Protein AF-A0A442T4C4-F1 (afdb_monomer)

Solvent-accessible surface area (backbone atoms only — not comparable to full-atom values): 11956 Å² total; per-residue (Å²): 128,85,72,62,66,61,96,72,64,43,30,32,36,30,36,58,33,43,20,15,64,79,48,58,19,44,72,56,69,67,56,53,52,54,46,41,64,49,52,63,76,47,89,46,55,30,38,32,49,15,27,33,58,47,73,83,86,51,26,70,26,45,26,27,48,30,69,57,47,43,61,59,35,72,64,44,85,47,47,26,25,33,31,39,52,48,65,61,34,73,68,58,85,45,60,60,62,60,30,49,49,59,34,49,47,78,57,46,42,91,54,40,40,28,42,33,36,40,33,53,49,91,50,46,72,65,44,38,61,52,37,46,46,45,36,75,69,58,25,45,26,33,38,35,34,28,55,50,81,78,50,52,73,69,53,49,53,49,44,52,56,42,54,73,68,33,89,49,48,52,28,45,23,50,25,34,75,74,15,70,66,50,46,69,57,38,28,53,52,36,32,56,47,48,77,71,49,87,44,46,28,26,37,37,36,21,22,61,66,77,37,10,58,60,30,52,53,33,21,32,45,27,56,27,44,30,39,44,32,21,72,93,22,36,20,60,84,69,5,26,43

Foldseek 3Di:
DQLDQPPAFAEEEECLAFLCVVVQSADDPVVLVVVLVVVQVDSHQEYEQAAFQDPPPTHCRPHPDQVSLQVSLVSHPHAYAYEYEVVQLVVVPDDSLVSLCNRCPNHDCVSHQAYEYEYELVCLLVCLSSLVSCVVRRHQYEYEHPPCVPDDPVSLVVSLVSVQSNPRHQEYEDEPNVLPDDLVNLLVSLLVNQVRDDHAYEYWHACQPPCQVVNQSSNSSSRHRYYYAYDVQRGPDNGHD

Mean predicted aligned error: 3.9 Å

Sequence (241 aa):
MLNTIPDEVNFLDCTLRDGGYYTNWDFAPELVSDYIATINTLPVRMVELGLAGKPESHGYFASVTSSKAEQVAAGLLVKACVMIDAKDVLASELPIPIAVIRLTEGLVPGHITTVRVAAHYSNLAACRNICAELSHRGFRVFLNLMQIDAANAAEVEMCLKEVKQIDTLDVLYIADSFGSMKPTRVQELISLFADRIEPDIGFHGHDNRGYALVNSVAAAMAGATWIDCTMGGMGRGAGNT

Radius of gyration: 16.79 Å; Cα contacts (8 Å, |Δi|>4): 524; chains: 1; bounding box: 50×39×46 Å

Nearest PDB structures (foldseek):
  3mi3-assembly1_A  TM=8.496E-01  e=7.748E-14  Schizosaccharomyces pombe
  3ivs-assembly1_A  TM=8.348E-01  e=2.694E-13  Schizosaccharomyces pombe
  3mi3-assembly1_B  TM=8.481E-01  e=4.082E-13  Schizosaccharomyces pombe
  3ivu-assembly1_A  TM=8.008E-01  e=2.125E-13  Schizosaccharomyces pombe
  3ivt-assembly1_B  TM=8.023E-01  e=9.941E-13  Schizosaccharomyces pombe

Secondary structure (DSSP, 8-state):
---PPPS--EEEE-TTTTGGGGTTT---HHHHHHHHHHHTTSSEEEEEEEESS--SSS-TTTS--HHHHHHHHTT-SSEEEEEEEHHHHHTSSS-HHHHHHHHTTT--TTTS-EEEEEEEGGGHHHHHHHHHHHHHTT-EEEEEEETGGG--HHHHHHHHHHHTT-TT-SEEEEE-TTS---HHHHHHHHHHHHTT-SSEEEEE-B-TTS-HHHHHHHHHHTT--EEEE-GGG-SSTT-B-

pLDDT: mean 93.09, std 9.39, range [38.41, 98.69]

Structure (mmCIF, N/CA/C/O backbone):
data_AF-A0A442T4C4-F1
#
_entry.id   AF-A0A442T4C4-F1
#
loop_
_atom_site.group_PDB
_atom_site.id
_atom_site.type_symbol
_atom_site.label_atom_id
_atom_site.label_alt_id
_atom_site.label_comp_id
_atom_site.label_asym_id
_atom_site.label_entity_id
_atom_site.label_seq_id
_atom_site.pdbx_PDB_ins_code
_atom_site.Cartn_x
_atom_site.Cartn_y
_atom_site.Cartn_z
_atom_site.occupancy
_atom_site.B_iso_or_equiv
_atom_site.auth_seq_id
_atom_site.auth_c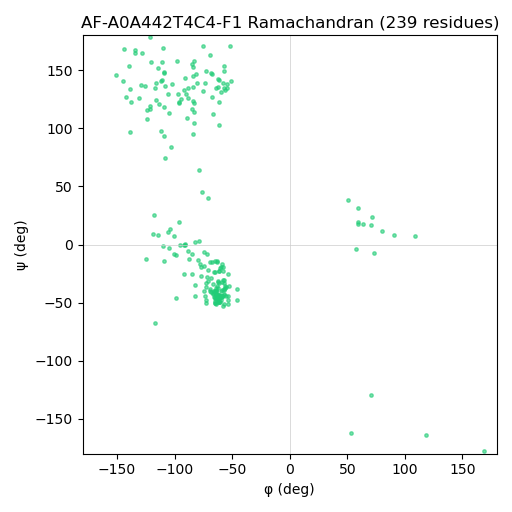omp_id
_atom_site.auth_asym_id
_atom_site.auth_atom_id
_atom_site.pdbx_PDB_model_num
ATOM 1 N N . MET A 1 1 ? -28.539 -9.067 9.261 1.00 38.41 1 MET A N 1
ATOM 2 C CA . MET A 1 1 ? -28.429 -9.001 7.790 1.00 38.41 1 MET A CA 1
ATOM 3 C C . MET A 1 1 ? -27.181 -9.775 7.420 1.00 38.41 1 MET A C 1
ATOM 5 O O . MET A 1 1 ? -26.204 -9.652 8.144 1.00 38.41 1 MET A O 1
ATOM 9 N N . LEU A 1 2 ? -27.222 -10.640 6.406 1.00 39.97 2 LEU A N 1
ATOM 10 C CA . LEU A 1 2 ? -25.982 -11.192 5.858 1.00 39.97 2 LEU A CA 1
ATOM 11 C C . LEU A 1 2 ? -25.261 -10.004 5.217 1.00 39.97 2 LEU A C 1
ATOM 13 O O . LEU A 1 2 ? -25.812 -9.432 4.281 1.00 39.97 2 LEU A O 1
ATOM 17 N N . ASN A 1 3 ? -24.121 -9.580 5.769 1.00 47.84 3 ASN A N 1
ATOM 18 C CA . ASN A 1 3 ? -23.279 -8.574 5.125 1.00 47.84 3 ASN A CA 1
ATOM 19 C C . ASN A 1 3 ? -22.846 -9.170 3.785 1.00 47.84 3 ASN A C 1
ATOM 21 O O . ASN A 1 3 ? -22.036 -10.094 3.748 1.00 47.84 3 ASN A O 1
ATOM 25 N N . THR A 1 4 ? -23.473 -8.732 2.701 1.00 53.38 4 THR A N 1
ATOM 26 C CA . THR A 1 4 ? -23.055 -9.090 1.351 1.00 53.38 4 THR A CA 1
ATOM 27 C C . THR A 1 4 ? -21.766 -8.344 1.037 1.00 53.38 4 THR A C 1
ATOM 29 O O . THR A 1 4 ? -21.526 -7.260 1.568 1.00 53.38 4 THR A O 1
ATOM 32 N N . ILE A 1 5 ? -20.916 -8.944 0.203 1.00 58.03 5 ILE A N 1
ATOM 33 C CA . ILE A 1 5 ? -19.738 -8.259 -0.340 1.00 58.03 5 ILE A CA 1
ATOM 34 C C . ILE A 1 5 ? -20.239 -6.968 -1.019 1.00 58.03 5 ILE A C 1
ATOM 36 O O . ILE A 1 5 ? -21.262 -7.046 -1.705 1.00 58.03 5 ILE A O 1
ATOM 40 N N . PRO A 1 6 ? -19.597 -5.805 -0.801 1.00 62.19 6 PRO A N 1
ATOM 41 C CA . PRO A 1 6 ? -19.981 -4.562 -1.466 1.00 62.19 6 PRO A CA 1
ATOM 42 C C . PRO A 1 6 ? -20.079 -4.754 -2.984 1.00 62.19 6 PRO A C 1
ATOM 44 O O . PRO A 1 6 ? -19.234 -5.436 -3.564 1.00 62.19 6 PRO A O 1
ATOM 47 N N . ASP A 1 7 ? -21.085 -4.141 -3.619 1.00 65.06 7 ASP A N 1
ATOM 48 C CA . ASP A 1 7 ? -21.319 -4.279 -5.067 1.00 65.06 7 ASP A CA 1
ATOM 49 C C . ASP A 1 7 ? -20.139 -3.754 -5.912 1.00 65.06 7 ASP A C 1
ATOM 51 O O . ASP A 1 7 ? -19.945 -4.202 -7.041 1.00 65.06 7 ASP A O 1
ATOM 55 N N . GLU A 1 8 ? -19.310 -2.858 -5.358 1.00 76.88 8 GLU A N 1
ATOM 56 C CA . GLU A 1 8 ? -18.078 -2.374 -5.986 1.00 76.88 8 GLU A CA 1
ATOM 57 C C . GLU A 1 8 ? -16.931 -2.275 -4.965 1.00 76.88 8 GLU A C 1
ATOM 59 O O . GLU A 1 8 ? -17.017 -1.566 -3.963 1.00 76.88 8 GLU A O 1
ATOM 64 N N . VAL A 1 9 ? -15.830 -2.979 -5.244 1.00 91.56 9 VAL A N 1
ATOM 65 C CA . VAL A 1 9 ? -14.548 -2.880 -4.532 1.00 91.56 9 VAL A CA 1
ATOM 66 C C . VAL A 1 9 ? -13.501 -2.363 -5.515 1.00 91.56 9 VAL A C 1
ATOM 68 O O . VAL A 1 9 ? -13.465 -2.777 -6.673 1.00 91.56 9 VAL A O 1
ATOM 71 N N . ASN A 1 10 ? -12.628 -1.465 -5.063 1.00 96.69 10 ASN A N 1
ATOM 72 C CA . ASN A 1 10 ? -11.526 -0.964 -5.874 1.00 96.69 10 ASN A CA 1
ATOM 73 C C . ASN A 1 10 ? -10.346 -1.940 -5.818 1.00 96.69 10 ASN A C 1
ATOM 75 O O . ASN A 1 10 ? -9.704 -2.083 -4.777 1.00 96.69 10 ASN A O 1
ATOM 79 N N . PHE A 1 11 ? -10.021 -2.571 -6.944 1.00 97.69 11 PHE A N 1
ATOM 80 C CA . PHE A 1 11 ? -8.817 -3.393 -7.042 1.00 97.69 11 PHE A CA 1
ATOM 81 C C . PHE A 1 11 ? -7.585 -2.551 -7.359 1.00 97.69 11 PHE A C 1
ATOM 83 O O . PHE A 1 11 ? -7.614 -1.688 -8.249 1.00 97.69 11 PHE A O 1
ATOM 90 N N . LEU A 1 12 ? -6.501 -2.836 -6.643 1.00 98.50 12 LEU A N 1
ATOM 91 C CA . LEU A 1 12 ? -5.174 -2.304 -6.902 1.00 98.50 12 LEU A CA 1
ATOM 92 C C . LEU A 1 12 ? -4.210 -3.467 -7.139 1.00 98.50 12 LEU A C 1
ATOM 94 O O . LEU A 1 12 ? -4.001 -4.303 -6.265 1.00 98.50 12 LEU A O 1
ATOM 98 N N . ASP A 1 13 ? -3.644 -3.540 -8.339 1.00 98.56 13 ASP A N 1
ATOM 99 C CA . ASP A 1 13 ? -2.743 -4.630 -8.695 1.00 98.56 13 ASP A CA 1
ATOM 100 C C . ASP A 1 13 ? -1.295 -4.300 -8.308 1.00 98.56 13 ASP A C 1
ATOM 102 O O . ASP A 1 13 ? -0.746 -3.268 -8.698 1.00 98.56 13 ASP A O 1
ATOM 106 N N . CYS A 1 14 ? -0.671 -5.196 -7.547 1.00 98.06 14 CYS A N 1
ATOM 107 C CA . CYS A 1 14 ? 0.690 -5.055 -7.035 1.00 98.06 14 CYS A CA 1
ATOM 108 C C . CYS A 1 14 ? 1.717 -5.920 -7.786 1.00 98.06 14 CYS A C 1
ATOM 110 O O . CYS A 1 14 ? 2.828 -6.109 -7.287 1.00 98.06 14 CYS A O 1
ATOM 112 N N . THR A 1 15 ? 1.389 -6.483 -8.954 1.00 97.88 15 THR A N 1
ATOM 113 C CA . THR A 1 15 ? 2.236 -7.475 -9.645 1.00 97.88 15 THR A CA 1
ATOM 114 C C . THR A 1 15 ? 3.623 -6.917 -9.950 1.00 97.88 15 T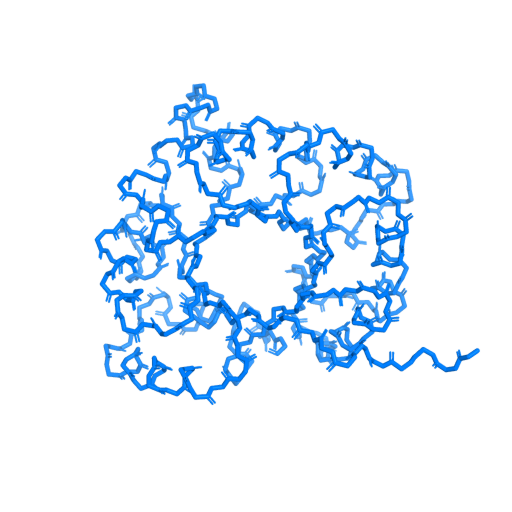HR A C 1
ATOM 116 O O . THR A 1 15 ? 4.624 -7.557 -9.641 1.00 97.88 15 THR A O 1
ATOM 119 N N . LEU A 1 16 ? 3.707 -5.687 -10.465 1.00 96.88 16 LEU A N 1
ATOM 120 C CA . LEU A 1 16 ? 4.977 -5.025 -10.792 1.00 96.88 16 LEU A CA 1
ATOM 121 C C . LEU A 1 16 ? 5.704 -4.431 -9.568 1.00 96.88 16 LEU A C 1
ATOM 123 O O . LEU A 1 16 ? 6.768 -3.827 -9.715 1.00 96.88 16 LEU A O 1
ATOM 127 N N . ARG A 1 17 ? 5.175 -4.615 -8.349 1.00 95.69 17 ARG A N 1
ATOM 128 C CA . ARG A 1 17 ? 5.827 -4.230 -7.086 1.00 95.69 17 ARG A CA 1
ATOM 129 C C . ARG A 1 17 ? 6.111 -5.432 -6.200 1.00 95.69 17 ARG A C 1
ATOM 131 O O . ARG A 1 17 ? 7.275 -5.745 -5.966 1.00 95.69 17 ARG A O 1
ATOM 138 N N . ASP A 1 18 ? 5.081 -6.085 -5.672 1.00 95.75 18 ASP A N 1
ATOM 139 C CA . ASP A 1 18 ? 5.233 -7.244 -4.783 1.00 95.75 18 ASP A CA 1
ATOM 140 C C . ASP A 1 18 ? 5.648 -8.488 -5.570 1.00 95.75 18 ASP A C 1
ATOM 142 O O . ASP A 1 18 ? 6.558 -9.210 -5.170 1.00 95.75 18 ASP A O 1
ATOM 146 N N . GLY A 1 19 ? 5.088 -8.689 -6.766 1.00 95.88 19 GLY A N 1
ATOM 147 C CA . GLY A 1 19 ? 5.490 -9.798 -7.638 1.00 95.88 19 GLY A CA 1
ATOM 148 C C . GLY A 1 19 ? 6.976 -9.776 -8.015 1.00 95.88 19 GLY A C 1
ATOM 149 O O . GLY A 1 19 ? 7.539 -10.807 -8.384 1.00 95.88 19 GLY A O 1
ATOM 150 N N . GLY A 1 20 ? 7.652 -8.634 -7.835 1.00 93.50 20 GLY A N 1
ATOM 151 C CA . GLY A 1 20 ? 9.087 -8.490 -8.059 1.00 93.50 20 GLY A CA 1
ATOM 152 C C . GLY A 1 20 ? 9.941 -9.394 -7.170 1.00 93.50 20 GLY A C 1
ATOM 153 O O . GLY A 1 20 ? 11.056 -9.733 -7.560 1.00 93.50 20 GLY A O 1
ATOM 154 N N . TYR A 1 21 ? 9.427 -9.895 -6.040 1.00 92.00 21 TYR A N 1
ATOM 155 C CA . TYR A 1 21 ? 10.143 -10.892 -5.234 1.00 92.00 21 TYR A CA 1
ATOM 156 C C . TYR A 1 21 ? 10.489 -12.176 -6.012 1.00 92.00 21 TYR A C 1
ATOM 158 O O . TYR A 1 21 ? 11.434 -12.865 -5.633 1.00 92.00 21 TYR A O 1
ATOM 166 N N . TYR A 1 22 ? 9.774 -12.496 -7.098 1.00 91.56 22 TYR A N 1
ATOM 167 C CA . TYR A 1 22 ? 10.026 -13.694 -7.913 1.00 91.56 22 TYR A CA 1
ATOM 168 C C . TYR A 1 22 ? 11.116 -13.477 -8.968 1.00 91.56 22 TYR A C 1
ATOM 170 O O . TYR A 1 22 ? 11.766 -14.428 -9.397 1.00 91.56 22 TYR A O 1
ATOM 178 N N . THR A 1 23 ? 11.321 -12.230 -9.385 1.00 90.75 23 THR A N 1
ATOM 179 C CA . THR A 1 23 ? 12.210 -11.846 -10.492 1.00 90.75 23 THR A CA 1
ATOM 180 C C . THR A 1 23 ? 13.340 -10.926 -10.038 1.00 90.75 23 THR A C 1
ATOM 182 O O . THR A 1 23 ? 14.040 -10.354 -10.866 1.00 90.75 23 THR A O 1
ATOM 185 N N . ASN A 1 24 ? 13.513 -10.733 -8.725 1.00 90.94 24 ASN A N 1
ATOM 186 C CA . ASN A 1 24 ? 14.361 -9.675 -8.168 1.00 90.94 24 ASN A CA 1
ATOM 187 C C . ASN A 1 24 ? 14.031 -8.288 -8.767 1.00 90.94 24 ASN A C 1
ATOM 189 O O . ASN A 1 24 ? 14.920 -7.475 -9.025 1.00 90.94 24 ASN A O 1
ATOM 193 N N . TRP A 1 25 ? 12.734 -8.044 -8.986 1.00 92.75 25 TRP A N 1
ATOM 194 C CA . TRP A 1 25 ? 12.142 -6.861 -9.614 1.00 92.75 25 TRP A CA 1
ATOM 195 C C . TRP A 1 25 ? 12.619 -6.588 -11.046 1.00 92.75 25 TRP A C 1
ATOM 197 O O . TRP A 1 25 ? 12.434 -5.481 -11.553 1.00 92.75 25 TRP A O 1
ATOM 207 N N . ASP A 1 26 ? 13.213 -7.581 -11.705 1.00 92.94 26 ASP A N 1
ATOM 208 C CA . ASP A 1 26 ? 13.704 -7.496 -13.077 1.00 92.94 26 ASP A CA 1
ATOM 209 C C . ASP A 1 26 ? 12.806 -8.315 -14.010 1.00 92.94 26 ASP A C 1
ATOM 211 O O . ASP A 1 26 ? 13.105 -9.441 -14.407 1.00 92.94 26 ASP A O 1
ATOM 215 N N . PHE A 1 27 ? 11.619 -7.778 -14.290 1.00 94.31 27 PHE A N 1
ATOM 216 C CA . PHE A 1 27 ? 10.669 -8.419 -15.195 1.00 94.31 27 PHE A CA 1
ATOM 217 C C . PHE A 1 27 ? 11.140 -8.290 -16.644 1.00 94.31 27 PHE A C 1
ATOM 219 O O . PHE A 1 27 ? 11.569 -7.216 -17.067 1.00 94.31 27 PHE A O 1
ATOM 226 N N . ALA A 1 28 ? 10.995 -9.366 -17.421 1.00 94.94 28 ALA A N 1
ATOM 227 C CA . ALA A 1 28 ? 11.255 -9.320 -18.855 1.00 94.94 28 ALA A CA 1
ATOM 228 C C . ALA A 1 28 ? 10.368 -8.245 -19.524 1.00 94.94 28 ALA A C 1
ATOM 230 O O . ALA A 1 28 ? 9.169 -8.195 -19.229 1.00 94.94 28 ALA A O 1
ATOM 231 N N . PRO A 1 29 ? 10.902 -7.397 -20.422 1.00 94.94 29 PRO A N 1
ATOM 232 C CA . PRO A 1 29 ? 10.123 -6.340 -21.068 1.00 94.94 29 PRO A CA 1
ATOM 233 C C . PRO A 1 29 ? 8.869 -6.847 -21.790 1.00 94.94 29 PRO A C 1
ATOM 235 O O . PRO A 1 29 ? 7.827 -6.196 -21.747 1.00 94.94 29 PRO A O 1
ATOM 238 N N . GLU A 1 30 ? 8.942 -8.027 -22.406 1.00 96.50 30 GLU A N 1
ATOM 239 C CA . GLU A 1 30 ? 7.812 -8.664 -23.086 1.00 96.50 30 GLU A CA 1
ATOM 240 C C . GLU A 1 30 ? 6.709 -9.030 -22.086 1.00 96.50 30 GLU A C 1
ATOM 242 O O . GLU A 1 30 ? 5.540 -8.750 -22.332 1.00 96.50 30 GLU A O 1
ATOM 247 N N . LEU A 1 31 ? 7.085 -9.549 -20.911 1.00 95.62 31 LEU A N 1
ATOM 248 C CA . LEU A 1 31 ? 6.146 -9.846 -19.828 1.00 95.62 31 LEU A CA 1
ATOM 249 C C . LEU A 1 31 ? 5.473 -8.573 -19.303 1.00 95.62 31 LEU A C 1
ATOM 251 O O . LEU A 1 31 ? 4.276 -8.585 -19.032 1.00 95.62 31 LEU A O 1
ATOM 255 N N . VAL A 1 32 ? 6.220 -7.473 -19.170 1.00 96.81 32 VAL A N 1
ATOM 256 C CA . VAL A 1 32 ? 5.651 -6.177 -18.762 1.00 96.81 32 VAL A CA 1
ATOM 257 C C . VAL A 1 32 ? 4.659 -5.680 -19.813 1.00 96.81 32 VAL A C 1
ATOM 259 O O . VAL A 1 32 ? 3.574 -5.224 -19.458 1.00 96.81 32 VAL A O 1
ATOM 262 N N . SER A 1 33 ? 4.988 -5.806 -21.101 1.00 96.81 33 SER A N 1
ATOM 263 C CA . SER A 1 33 ? 4.090 -5.435 -22.199 1.00 96.81 33 SER A CA 1
ATOM 264 C C . SER A 1 33 ? 2.802 -6.267 -22.196 1.00 96.81 33 SER A C 1
ATOM 266 O O . SER A 1 33 ? 1.709 -5.704 -22.276 1.00 96.81 33 SER A O 1
ATOM 268 N N . ASP A 1 34 ? 2.911 -7.590 -22.057 1.00 97.50 34 ASP A N 1
ATOM 269 C CA . ASP A 1 34 ? 1.763 -8.503 -21.995 1.00 97.50 34 ASP A CA 1
ATOM 270 C C . ASP A 1 34 ? 0.895 -8.236 -20.758 1.00 97.50 34 ASP A C 1
ATOM 272 O O . ASP A 1 34 ? -0.340 -8.230 -20.835 1.00 97.50 34 ASP A O 1
ATOM 276 N N . TYR A 1 35 ? 1.533 -7.954 -19.619 1.00 97.75 35 TYR A N 1
ATOM 277 C CA . TYR A 1 35 ? 0.856 -7.545 -18.394 1.00 97.75 35 TYR A CA 1
ATOM 278 C C . TYR A 1 35 ? 0.067 -6.247 -18.600 1.00 97.75 35 TYR A C 1
ATOM 280 O O . TYR A 1 35 ? -1.119 -6.216 -18.282 1.00 97.75 35 TYR A O 1
ATOM 288 N N . ILE A 1 36 ? 0.673 -5.200 -19.175 1.00 98.00 36 ILE A N 1
ATOM 289 C CA . ILE A 1 36 ? 0.000 -3.914 -19.432 1.00 98.00 36 ILE A CA 1
ATOM 290 C C . ILE A 1 36 ? -1.199 -4.109 -20.368 1.00 98.00 36 ILE A C 1
ATOM 292 O O . ILE A 1 36 ? -2.287 -3.591 -20.110 1.00 98.00 36 ILE A O 1
ATOM 296 N N . ALA A 1 37 ? -1.029 -4.883 -21.443 1.00 97.62 37 ALA A N 1
ATOM 297 C CA . ALA A 1 37 ? -2.119 -5.189 -22.364 1.00 97.62 37 ALA A CA 1
ATOM 298 C C . ALA A 1 37 ? -3.278 -5.903 -21.650 1.00 97.62 37 ALA A C 1
ATOM 300 O O . ALA A 1 37 ? -4.439 -5.581 -21.890 1.00 97.62 37 ALA A O 1
ATOM 301 N N . THR A 1 38 ? -2.964 -6.825 -20.738 1.00 97.50 38 THR A N 1
ATOM 302 C CA . THR A 1 38 ? -3.958 -7.590 -19.978 1.00 97.50 38 THR A CA 1
ATOM 303 C C . THR A 1 38 ? -4.654 -6.735 -18.922 1.00 97.50 38 THR A C 1
ATOM 305 O O . THR A 1 38 ? -5.884 -6.691 -18.891 1.00 97.50 38 THR A O 1
ATOM 308 N N . ILE A 1 39 ? -3.902 -6.017 -18.082 1.00 97.50 39 ILE A N 1
ATOM 309 C CA . ILE A 1 39 ? -4.441 -5.261 -16.942 1.00 97.50 39 ILE A CA 1
ATOM 310 C C . ILE A 1 39 ? -5.403 -4.157 -17.391 1.00 97.50 39 ILE A C 1
ATOM 312 O O . ILE A 1 39 ? -6.409 -3.913 -16.733 1.00 97.50 39 ILE A O 1
ATOM 316 N N . ASN A 1 40 ? -5.167 -3.571 -18.570 1.00 97.19 40 ASN A N 1
ATOM 317 C CA . ASN A 1 40 ? -6.044 -2.574 -19.188 1.00 97.19 40 ASN A CA 1
ATOM 318 C C . ASN A 1 40 ? -7.431 -3.117 -19.583 1.00 97.19 40 ASN A C 1
ATOM 320 O O . ASN A 1 40 ? -8.328 -2.329 -19.881 1.00 97.19 40 ASN A O 1
ATOM 324 N N . THR A 1 41 ? -7.618 -4.440 -19.610 1.00 96.50 41 THR A N 1
ATOM 325 C CA . THR A 1 41 ? -8.910 -5.088 -19.909 1.00 96.50 41 THR A CA 1
ATOM 326 C C . THR A 1 41 ? -9.669 -5.531 -18.658 1.00 96.50 41 THR A C 1
ATOM 328 O O . THR A 1 41 ? -10.824 -5.944 -18.753 1.00 96.50 41 THR A O 1
ATOM 331 N N . LEU A 1 42 ? -9.030 -5.458 -17.488 1.00 94.94 42 LEU A N 1
ATOM 332 C CA . LEU A 1 42 ? -9.564 -5.939 -16.219 1.00 94.94 42 LEU A CA 1
ATOM 333 C C . LEU A 1 42 ? -10.174 -4.783 -15.410 1.00 94.94 42 LEU A C 1
ATOM 335 O O . LEU A 1 42 ? -9.796 -3.627 -15.599 1.00 94.94 42 LEU A O 1
ATOM 339 N N . PRO A 1 43 ? -11.092 -5.063 -14.466 1.00 92.00 43 PRO A N 1
ATOM 340 C CA . PRO A 1 43 ? -11.698 -4.047 -13.601 1.00 92.00 43 PRO A CA 1
ATOM 341 C C . PRO A 1 43 ? -10.747 -3.591 -12.474 1.00 92.00 43 PRO A C 1
ATOM 343 O O . PRO A 1 43 ? -11.135 -3.490 -11.312 1.00 92.00 43 PRO A O 1
ATOM 346 N N . VAL A 1 44 ? -9.482 -3.327 -12.804 1.00 95.31 44 VAL A N 1
ATOM 347 C CA . VAL A 1 44 ? -8.468 -2.814 -11.879 1.00 95.31 44 VAL A CA 1
ATOM 348 C C . VAL A 1 44 ? -8.471 -1.293 -11.938 1.00 95.31 44 VAL A C 1
ATOM 350 O O . VAL A 1 44 ? -8.490 -0.694 -13.009 1.00 95.31 44 VAL A O 1
ATOM 353 N N . ARG A 1 45 ? -8.471 -0.635 -10.778 1.00 96.69 45 ARG A N 1
ATOM 354 C CA . ARG A 1 45 ? -8.527 0.831 -10.705 1.00 96.69 45 ARG A CA 1
ATOM 355 C C . ARG A 1 45 ? -7.147 1.468 -10.654 1.00 96.69 45 ARG A C 1
ATOM 357 O O . ARG A 1 45 ? -7.00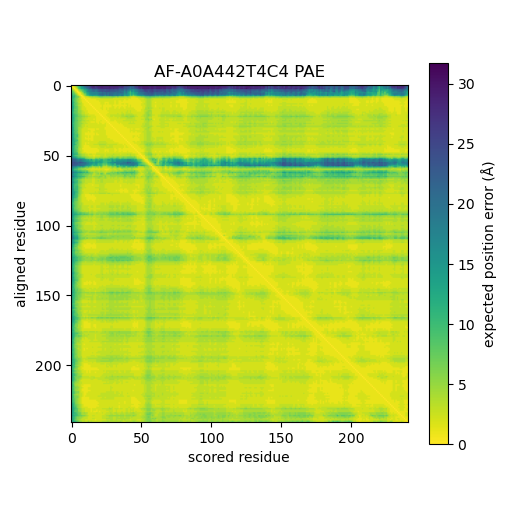2 2.638 -11.023 1.00 96.69 45 ARG A O 1
ATOM 364 N N . MET A 1 46 ? -6.158 0.726 -10.166 1.00 98.00 46 MET A N 1
ATOM 365 C CA . MET A 1 46 ? -4.803 1.220 -9.986 1.00 98.00 46 MET A CA 1
ATOM 366 C C . MET A 1 46 ? -3.766 0.101 -10.100 1.00 98.00 46 MET A C 1
ATOM 368 O O . MET A 1 46 ? -4.021 -1.019 -9.674 1.00 98.00 46 MET A O 1
ATOM 372 N N . VAL A 1 47 ? -2.594 0.417 -10.639 1.00 98.50 47 VAL A N 1
ATOM 373 C CA . VAL A 1 47 ? -1.431 -0.479 -10.694 1.00 98.50 47 VAL A CA 1
ATOM 374 C C . VAL A 1 47 ? -0.286 0.122 -9.887 1.00 98.50 47 VAL A C 1
ATOM 376 O O . VAL A 1 47 ? 0.016 1.311 -10.014 1.00 98.50 47 VAL A O 1
ATOM 379 N N . GLU A 1 48 ? 0.369 -0.698 -9.071 1.00 98.31 48 GLU A N 1
ATOM 380 C CA . GLU A 1 48 ? 1.543 -0.320 -8.290 1.00 98.31 48 GLU A CA 1
ATOM 381 C C . GLU A 1 48 ? 2.847 -0.661 -9.017 1.00 98.31 48 GLU A C 1
ATOM 383 O O . GLU A 1 48 ? 3.113 -1.807 -9.384 1.00 98.31 48 GLU A O 1
ATOM 388 N N . LEU A 1 49 ? 3.690 0.355 -9.183 1.00 95.94 49 LEU A N 1
ATOM 389 C CA . LEU A 1 49 ? 4.960 0.302 -9.889 1.00 95.94 49 LEU A CA 1
ATOM 390 C C . LEU A 1 49 ? 6.111 0.402 -8.888 1.00 95.94 49 LEU A C 1
ATOM 392 O O . LEU A 1 49 ? 6.558 1.494 -8.546 1.00 95.94 49 LEU A O 1
ATOM 396 N N . GLY A 1 50 ? 6.614 -0.747 -8.443 1.00 92.50 50 GLY A N 1
ATOM 397 C CA . GLY A 1 50 ? 7.858 -0.832 -7.685 1.00 92.50 50 GLY A CA 1
ATOM 398 C C . GLY A 1 50 ? 7.969 0.059 -6.436 1.00 92.50 50 GLY A C 1
ATOM 399 O O . GLY A 1 50 ? 6.986 0.536 -5.861 1.00 92.50 50 GLY A O 1
ATOM 400 N N . LEU A 1 51 ? 9.211 0.240 -5.988 1.00 91.12 51 LEU A N 1
ATOM 401 C CA . LEU A 1 51 ? 9.569 1.106 -4.862 1.00 91.12 51 LEU A CA 1
ATOM 402 C C . LEU A 1 51 ? 10.297 2.348 -5.371 1.00 91.12 51 LEU A C 1
ATOM 404 O O . LEU A 1 51 ? 11.195 2.228 -6.198 1.00 91.12 51 LEU A O 1
ATOM 408 N N . ALA A 1 52 ? 9.963 3.527 -4.862 1.00 88.69 52 ALA A N 1
ATOM 409 C CA . ALA A 1 52 ? 10.653 4.762 -5.211 1.00 88.69 52 ALA A CA 1
ATOM 410 C C . ALA A 1 52 ? 11.827 5.040 -4.253 1.00 88.69 52 ALA A C 1
ATOM 412 O O . ALA A 1 52 ? 11.757 4.769 -3.051 1.00 88.69 52 ALA A O 1
ATOM 413 N N . GLY A 1 53 ? 12.920 5.582 -4.796 1.00 74.06 53 GLY A N 1
ATOM 414 C CA . GLY A 1 53 ? 14.025 6.142 -4.012 1.00 74.06 53 GLY A CA 1
ATOM 415 C C . GLY A 1 53 ? 15.045 5.153 -3.430 1.00 74.06 53 GLY A C 1
ATOM 416 O O . GLY A 1 53 ? 15.882 5.559 -2.622 1.00 74.06 53 GLY A O 1
ATOM 417 N N . LYS A 1 54 ? 15.036 3.876 -3.836 1.00 68.81 54 LYS A N 1
ATOM 418 C CA . LYS A 1 54 ? 16.075 2.908 -3.433 1.00 68.81 54 LYS A CA 1
ATOM 419 C C . LYS A 1 54 ? 17.329 2.996 -4.324 1.00 68.81 54 LYS A C 1
ATOM 421 O O . LYS A 1 54 ? 17.255 3.490 -5.446 1.00 68.81 54 LYS A O 1
ATOM 426 N N . PRO A 1 55 ? 18.513 2.551 -3.878 1.00 60.12 55 PRO A N 1
ATOM 427 C CA . PRO A 1 55 ? 19.683 2.478 -4.756 1.00 60.12 55 PRO A CA 1
ATOM 428 C C . PRO A 1 55 ? 19.431 1.524 -5.937 1.00 60.12 55 PRO A C 1
ATOM 430 O O . PRO A 1 55 ? 18.838 0.464 -5.743 1.00 60.12 55 PRO A O 1
ATOM 433 N N . GLU A 1 56 ? 19.921 1.860 -7.138 1.00 62.84 56 GLU A N 1
ATOM 434 C CA . GLU A 1 56 ? 19.803 1.044 -8.367 1.00 62.84 56 GLU A CA 1
ATOM 435 C C . GLU A 1 56 ? 20.678 -0.231 -8.356 1.00 62.84 56 GLU A C 1
ATOM 437 O O . GLU A 1 56 ? 21.306 -0.595 -9.345 1.00 62.84 56 GLU A O 1
ATOM 442 N N . SER A 1 57 ? 20.766 -0.922 -7.222 1.00 59.75 57 SER A N 1
ATOM 443 C CA . SER A 1 57 ? 21.514 -2.178 -7.090 1.00 59.75 57 SER A CA 1
ATOM 444 C C . SER A 1 57 ? 20.663 -3.429 -7.334 1.00 59.75 57 SER A C 1
ATOM 446 O O . SER A 1 57 ? 21.173 -4.542 -7.238 1.00 59.75 57 SER A O 1
ATOM 448 N N . HIS A 1 58 ? 19.374 -3.254 -7.625 1.00 66.94 58 HIS A N 1
ATOM 449 C CA . HIS A 1 58 ? 18.380 -4.313 -7.812 1.00 66.94 58 HIS A CA 1
ATOM 450 C C . HIS A 1 58 ? 17.541 -4.006 -9.070 1.00 66.94 58 HIS A C 1
ATOM 452 O O . HIS A 1 58 ? 17.653 -2.900 -9.598 1.00 66.94 58 HIS A O 1
ATOM 458 N N . GLY A 1 59 ? 16.758 -4.976 -9.564 1.00 77.88 59 GLY A N 1
ATOM 459 C CA . GLY A 1 59 ? 16.095 -4.955 -10.881 1.00 77.88 59 GLY A CA 1
ATOM 460 C C . GLY A 1 59 ? 15.259 -3.711 -11.203 1.00 77.88 59 GLY A C 1
ATOM 461 O O . GLY A 1 59 ? 15.004 -2.875 -10.337 1.00 77.88 59 GLY A O 1
ATOM 462 N N . TYR A 1 60 ? 14.808 -3.585 -12.457 1.00 85.00 60 TYR A N 1
ATOM 463 C CA . TYR A 1 60 ? 14.160 -2.371 -12.988 1.00 85.00 60 TYR A CA 1
ATOM 464 C C . TYR A 1 60 ? 13.089 -1.749 -12.064 1.00 85.00 60 TYR A C 1
ATOM 466 O O . TYR A 1 60 ? 13.037 -0.526 -11.935 1.00 85.00 60 TYR A O 1
ATOM 474 N N . PHE A 1 61 ? 12.285 -2.571 -11.377 1.00 87.31 61 PHE A N 1
ATOM 475 C CA . PHE A 1 61 ? 11.209 -2.133 -10.476 1.00 87.31 61 PHE A CA 1
ATOM 476 C C . PHE A 1 61 ? 11.596 -2.056 -8.982 1.00 87.31 61 PHE A C 1
ATOM 478 O O . PHE A 1 61 ? 10.772 -1.680 -8.148 1.00 87.31 61 PHE A O 1
ATOM 485 N N . ALA A 1 62 ? 12.831 -2.392 -8.596 1.00 83.81 62 ALA A N 1
ATOM 486 C CA . ALA A 1 62 ? 13.283 -2.307 -7.201 1.00 83.81 62 ALA A CA 1
ATOM 487 C C . ALA A 1 62 ? 13.594 -0.870 -6.768 1.00 83.81 62 ALA A C 1
ATOM 489 O O . ALA A 1 62 ? 13.503 -0.544 -5.583 1.00 83.81 62 ALA A O 1
ATOM 490 N N . SER A 1 63 ? 13.973 -0.031 -7.733 1.00 84.06 63 SER A N 1
ATOM 491 C CA . SER A 1 63 ? 14.023 1.417 -7.594 1.00 84.06 63 SER A CA 1
ATOM 492 C C . SER A 1 63 ? 13.490 2.067 -8.860 1.00 84.06 63 SER A C 1
ATOM 494 O O . SER A 1 63 ? 14.186 2.209 -9.872 1.00 84.06 63 SER A O 1
ATOM 496 N N . VAL A 1 64 ? 12.216 2.422 -8.806 1.00 82.94 64 VAL A N 1
ATOM 497 C CA . VAL A 1 64 ? 11.527 3.075 -9.903 1.00 82.94 64 VAL A CA 1
ATOM 498 C C . VAL A 1 64 ? 11.832 4.564 -9.818 1.00 82.94 64 VAL A C 1
ATOM 500 O O . VAL A 1 64 ? 11.311 5.288 -8.969 1.00 82.94 64 VAL A O 1
ATOM 503 N N . THR A 1 65 ? 12.712 5.016 -10.707 1.00 84.69 65 THR A N 1
ATOM 504 C CA . THR A 1 65 ? 12.898 6.442 -10.980 1.00 84.69 65 THR A CA 1
ATOM 505 C C . THR A 1 65 ? 11.671 6.991 -11.698 1.00 84.69 65 THR A C 1
ATOM 507 O O . THR A 1 65 ? 10.895 6.233 -12.282 1.00 84.69 65 THR A O 1
ATOM 510 N N . SER A 1 66 ? 11.509 8.313 -11.718 1.00 81.88 66 SER A N 1
ATOM 511 C CA . SER A 1 66 ? 10.396 8.943 -12.429 1.00 81.88 66 SER A CA 1
ATOM 512 C C . SER A 1 66 ? 10.289 8.513 -13.886 1.00 81.88 66 SER A C 1
ATOM 514 O O . SER A 1 66 ? 9.231 8.068 -14.305 1.00 81.88 66 SER A O 1
ATOM 516 N N . SER A 1 67 ? 11.400 8.535 -14.622 1.00 85.88 67 SER A N 1
ATOM 517 C CA . SER A 1 67 ? 11.442 8.126 -16.029 1.00 85.88 67 SER A CA 1
ATOM 518 C C . SER A 1 67 ? 10.956 6.685 -16.237 1.00 85.88 67 SER A C 1
ATOM 520 O O . SER A 1 67 ? 10.140 6.427 -17.120 1.00 85.88 67 SER A O 1
ATOM 522 N N . LYS A 1 68 ? 11.381 5.749 -15.375 1.00 89.50 68 LYS A N 1
ATOM 523 C CA . LYS A 1 68 ? 10.934 4.347 -15.426 1.00 89.50 68 LYS A CA 1
ATOM 524 C C . LYS A 1 68 ? 9.442 4.220 -15.107 1.00 89.50 68 LYS A C 1
ATOM 526 O O . LYS A 1 68 ? 8.717 3.522 -15.813 1.00 89.50 68 LYS A O 1
ATOM 531 N N . ALA A 1 69 ? 8.981 4.916 -14.065 1.00 87.88 69 ALA A N 1
ATOM 532 C CA . ALA A 1 69 ? 7.575 4.924 -13.664 1.00 87.88 69 ALA A CA 1
ATOM 533 C C . ALA A 1 69 ? 6.691 5.448 -14.799 1.00 87.88 69 ALA A C 1
ATOM 535 O O . ALA A 1 69 ? 5.693 4.827 -15.146 1.00 87.88 69 ALA A O 1
ATOM 536 N N . GLU A 1 70 ? 7.081 6.575 -15.391 1.00 88.62 70 GLU A N 1
ATOM 537 C CA . GLU A 1 70 ? 6.354 7.244 -16.467 1.00 88.62 70 GLU A CA 1
ATOM 538 C C . GLU A 1 70 ? 6.329 6.413 -17.744 1.00 88.62 70 GLU A C 1
ATOM 540 O O . GLU A 1 70 ? 5.286 6.326 -18.386 1.00 88.62 70 GLU A O 1
ATOM 545 N N . GLN A 1 71 ? 7.437 5.750 -18.088 1.00 92.31 71 GLN A N 1
ATOM 546 C CA . GLN A 1 71 ? 7.496 4.862 -19.245 1.00 92.31 71 GLN A CA 1
ATOM 547 C C . GLN A 1 71 ? 6.463 3.733 -19.142 1.00 92.31 71 GLN A C 1
ATOM 549 O O . GLN A 1 71 ? 5.770 3.444 -20.116 1.00 92.31 71 GLN A O 1
ATOM 554 N N . VAL A 1 72 ? 6.344 3.109 -17.968 1.00 93.81 72 VAL A N 1
ATOM 555 C CA . VAL A 1 72 ? 5.362 2.040 -17.733 1.00 93.81 72 VAL A CA 1
ATOM 556 C C . VAL A 1 72 ? 3.947 2.617 -17.628 1.00 93.81 72 VAL A C 1
ATOM 558 O O . VAL A 1 72 ? 3.023 2.099 -18.255 1.00 93.81 72 VAL A O 1
ATOM 561 N N . ALA A 1 73 ? 3.775 3.722 -16.897 1.00 94.31 73 ALA A N 1
ATOM 562 C CA . ALA A 1 73 ? 2.483 4.379 -16.712 1.00 94.31 73 ALA A CA 1
ATOM 563 C C . ALA A 1 73 ? 1.874 4.890 -18.025 1.00 94.31 73 ALA A C 1
ATOM 565 O O . ALA A 1 73 ? 0.657 4.859 -18.172 1.00 94.31 73 ALA A O 1
ATOM 566 N N . ALA A 1 74 ? 2.689 5.286 -19.008 1.00 94.44 74 ALA A N 1
ATOM 567 C CA . ALA A 1 74 ? 2.217 5.716 -20.325 1.00 94.44 74 ALA A CA 1
ATOM 568 C C . ALA A 1 74 ? 1.463 4.617 -21.100 1.00 94.44 74 ALA A C 1
ATOM 570 O O . ALA A 1 74 ? 0.679 4.932 -21.994 1.00 94.44 74 ALA A O 1
ATOM 571 N N . GLY A 1 75 ? 1.693 3.340 -20.775 1.00 95.94 75 GLY A N 1
ATOM 572 C CA . GLY A 1 75 ? 0.961 2.209 -21.349 1.00 95.94 75 GLY A CA 1
ATOM 573 C C . GLY A 1 75 ? -0.327 1.847 -20.602 1.00 95.94 75 GLY A C 1
ATOM 574 O O . GLY A 1 75 ? -1.128 1.065 -21.118 1.00 95.94 75 GLY A O 1
ATOM 575 N N . LEU A 1 76 ? -0.545 2.384 -19.400 1.00 96.75 76 LEU A N 1
ATOM 576 C CA . LEU A 1 76 ? -1.699 2.063 -18.562 1.00 96.75 76 LEU A CA 1
ATOM 577 C C . LEU A 1 76 ? -2.883 2.989 -18.879 1.00 96.75 76 LEU A C 1
ATOM 579 O O . LEU A 1 76 ? -2.745 4.206 -18.958 1.00 96.75 76 LEU A O 1
ATOM 583 N N . LEU A 1 77 ? -4.076 2.408 -19.009 1.00 95.94 77 LEU A N 1
ATOM 584 C CA . LEU A 1 77 ? -5.353 3.136 -19.094 1.00 95.94 77 LEU A CA 1
ATOM 585 C C . LEU A 1 77 ? -5.970 3.393 -17.710 1.00 95.94 77 LEU A C 1
ATOM 587 O O . LEU A 1 77 ? -6.992 4.069 -17.583 1.00 95.94 77 LEU A O 1
ATOM 591 N N . VAL A 1 78 ? -5.350 2.832 -16.675 1.00 94.25 78 VAL A N 1
ATOM 592 C CA . VAL A 1 78 ? -5.735 2.929 -15.267 1.00 94.25 78 VAL A CA 1
ATOM 593 C C . VAL A 1 78 ? -4.720 3.783 -14.510 1.00 94.25 78 VAL A C 1
ATOM 595 O O . VAL A 1 78 ? -3.654 4.116 -15.025 1.00 94.25 78 VAL A O 1
ATOM 598 N N . LYS A 1 79 ? -5.034 4.162 -13.269 1.00 97.25 79 LYS A N 1
ATOM 599 C CA . LYS A 1 79 ? -4.117 4.981 -12.465 1.00 97.25 79 LYS A CA 1
ATOM 600 C C . LYS A 1 79 ? -2.857 4.194 -12.103 1.00 97.25 79 LYS A C 1
ATOM 602 O O . LYS A 1 79 ? -2.931 3.002 -11.831 1.00 97.25 79 LYS A O 1
ATOM 607 N N . ALA A 1 80 ? -1.724 4.877 -12.006 1.00 97.69 80 ALA A N 1
ATOM 608 C CA . ALA A 1 80 ? -0.492 4.299 -11.481 1.00 97.69 80 ALA A CA 1
ATOM 609 C C . ALA A 1 80 ? -0.147 4.883 -10.106 1.00 97.69 80 ALA A C 1
ATOM 611 O O . ALA A 1 80 ? -0.416 6.062 -9.825 1.00 97.69 80 ALA A O 1
ATOM 612 N N . CYS A 1 81 ? 0.467 4.060 -9.262 1.00 97.81 81 CYS A N 1
ATOM 613 C CA . CYS A 1 81 ? 1.065 4.462 -7.997 1.00 97.81 81 CYS A CA 1
ATOM 614 C C . CYS A 1 81 ? 2.451 3.847 -7.816 1.00 97.81 81 CYS A C 1
ATOM 616 O O . CYS A 1 81 ? 2.809 2.889 -8.491 1.00 97.81 81 CYS A O 1
ATOM 618 N N . VAL A 1 82 ? 3.219 4.376 -6.871 1.00 97.00 82 VAL A N 1
ATOM 619 C CA . VAL A 1 82 ? 4.488 3.790 -6.410 1.00 97.00 82 VAL A CA 1
ATOM 620 C C . VAL A 1 82 ? 4.461 3.675 -4.892 1.00 97.00 82 VAL A C 1
ATOM 622 O O . VAL A 1 82 ? 3.648 4.338 -4.242 1.00 97.00 82 VAL A O 1
ATOM 625 N N . MET A 1 83 ? 5.368 2.891 -4.314 1.00 96.81 83 MET A N 1
ATOM 626 C CA . MET A 1 83 ? 5.519 2.798 -2.862 1.00 96.81 83 MET A CA 1
ATOM 627 C C . MET A 1 83 ? 6.838 3.408 -2.378 1.00 96.81 83 MET A C 1
ATOM 629 O O . MET A 1 83 ? 7.884 3.207 -2.987 1.00 96.81 83 MET A O 1
ATOM 633 N N . ILE A 1 84 ? 6.808 4.110 -1.248 1.00 95.44 84 ILE A N 1
ATOM 634 C CA . ILE A 1 84 ? 7.994 4.462 -0.458 1.00 95.44 84 ILE A CA 1
ATOM 635 C C . ILE A 1 84 ? 7.939 3.753 0.894 1.00 95.44 84 ILE A C 1
ATOM 637 O O . ILE A 1 84 ? 6.862 3.482 1.426 1.00 95.44 84 ILE A O 1
ATOM 641 N N . ASP A 1 85 ? 9.102 3.478 1.476 1.00 94.31 85 ASP A N 1
ATOM 642 C CA . ASP A 1 85 ? 9.201 2.940 2.830 1.00 94.31 85 ASP A CA 1
ATOM 643 C C . ASP A 1 85 ? 9.441 4.092 3.812 1.00 94.31 85 ASP A C 1
ATOM 645 O O . ASP A 1 85 ? 10.418 4.836 3.690 1.00 94.31 85 ASP A O 1
ATOM 649 N N . ALA A 1 86 ? 8.562 4.251 4.802 1.00 95.62 86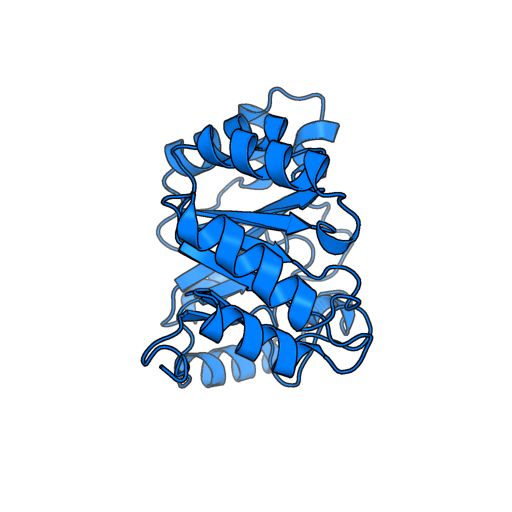 ALA A N 1
ATOM 650 C CA . ALA A 1 86 ? 8.715 5.284 5.820 1.00 95.62 86 ALA A CA 1
ATOM 651 C C . ALA A 1 86 ? 10.059 5.151 6.549 1.00 95.62 86 ALA A C 1
ATOM 653 O O . ALA A 1 86 ? 10.645 6.161 6.932 1.00 95.62 86 ALA A O 1
ATOM 654 N N . LYS A 1 87 ? 10.601 3.934 6.697 1.00 94.06 87 LYS A N 1
ATOM 655 C CA . LYS A 1 87 ? 11.910 3.740 7.332 1.00 94.06 87 LYS A CA 1
ATOM 656 C C . LYS A 1 87 ? 13.036 4.437 6.564 1.00 94.06 87 LYS A C 1
ATOM 658 O O . LYS A 1 87 ? 13.964 4.926 7.196 1.00 94.06 87 LYS A O 1
ATOM 663 N N . ASP A 1 88 ? 12.940 4.511 5.235 1.00 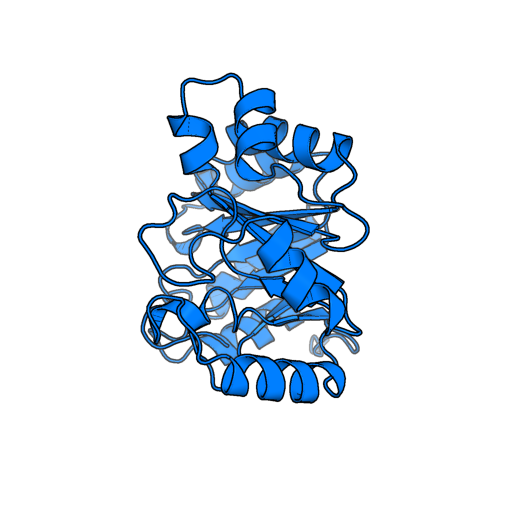92.50 88 ASP A N 1
ATOM 664 C CA . ASP A 1 88 ? 13.975 5.101 4.385 1.00 92.50 88 ASP A CA 1
ATOM 665 C C . ASP A 1 88 ? 13.962 6.633 4.542 1.00 92.50 88 ASP A C 1
ATOM 667 O O . ASP A 1 88 ? 15.018 7.263 4.574 1.00 92.50 88 ASP A O 1
ATOM 671 N N . VAL A 1 89 ? 12.782 7.232 4.763 1.00 94.06 89 VAL A N 1
ATOM 672 C CA . VAL A 1 89 ? 12.653 8.647 5.160 1.00 94.06 89 VAL A CA 1
ATOM 673 C C . VAL A 1 89 ? 13.287 8.872 6.534 1.00 94.06 89 VAL A C 1
ATOM 675 O O . VAL A 1 89 ? 14.123 9.761 6.693 1.00 94.06 89 VAL A O 1
ATOM 678 N N . LEU A 1 90 ? 12.914 8.058 7.525 1.00 92.88 90 LEU A N 1
ATOM 679 C CA . LEU A 1 90 ? 13.338 8.239 8.918 1.00 92.88 90 LEU A CA 1
ATOM 680 C C . LEU A 1 90 ? 14.833 7.976 9.133 1.00 92.88 90 LEU A C 1
ATOM 682 O O . LEU A 1 90 ? 15.435 8.583 10.014 1.00 92.88 90 LEU A O 1
ATOM 686 N N . ALA A 1 91 ? 15.439 7.108 8.325 1.00 92.69 91 ALA A N 1
ATOM 687 C CA . ALA A 1 91 ? 16.864 6.798 8.379 1.00 92.69 91 ALA A CA 1
ATOM 688 C C . ALA A 1 91 ? 17.742 7.785 7.588 1.00 92.69 91 ALA A C 1
ATOM 690 O O . ALA A 1 91 ? 18.963 7.699 7.666 1.00 92.69 91 ALA A O 1
ATOM 691 N N . SER A 1 92 ? 17.157 8.707 6.816 1.00 89.56 92 SER A N 1
ATOM 692 C CA . SER A 1 92 ? 17.903 9.541 5.861 1.00 89.56 92 SER A CA 1
ATOM 693 C C . SER A 1 92 ? 18.787 10.632 6.482 1.00 89.56 92 SER A C 1
ATOM 695 O O . SER A 1 92 ? 19.509 11.289 5.738 1.00 89.56 92 SER A O 1
ATOM 697 N N . GLU A 1 93 ? 18.699 10.870 7.797 1.00 90.75 93 GLU A N 1
ATOM 698 C CA . GLU A 1 93 ? 19.292 12.014 8.529 1.00 90.75 93 GLU A CA 1
ATOM 699 C C . GLU A 1 93 ? 18.854 13.409 8.022 1.00 90.75 93 GLU A C 1
ATOM 701 O O . GLU A 1 93 ? 19.184 14.433 8.623 1.00 90.75 93 GLU A O 1
ATOM 706 N N . LEU A 1 94 ? 18.069 13.469 6.944 1.00 93.50 94 LEU A N 1
ATOM 707 C CA . LEU A 1 94 ? 17.519 14.686 6.367 1.00 93.50 94 LEU A CA 1
ATOM 708 C C . LEU A 1 94 ? 16.216 15.074 7.081 1.00 93.50 94 LEU A C 1
ATOM 710 O O . LEU A 1 94 ? 15.493 14.212 7.589 1.00 93.50 94 LEU A O 1
ATOM 714 N N . PRO A 1 95 ? 15.838 16.365 7.065 1.00 95.69 95 PRO A N 1
ATOM 715 C CA . PRO A 1 95 ? 14.485 16.763 7.432 1.00 95.69 95 PRO A CA 1
ATOM 716 C C . PRO A 1 95 ? 13.451 16.002 6.590 1.00 95.69 95 PRO A C 1
ATOM 718 O O . PRO A 1 95 ? 13.627 15.879 5.376 1.00 95.69 95 PRO A O 1
ATOM 721 N N . ILE A 1 96 ? 12.357 15.545 7.217 1.00 94.62 96 ILE A N 1
ATOM 722 C CA . ILE A 1 96 ? 11.318 14.718 6.568 1.00 94.62 96 ILE A CA 1
ATOM 723 C C . ILE A 1 96 ? 10.889 15.264 5.194 1.00 94.62 96 ILE A C 1
ATOM 725 O O . ILE A 1 96 ? 10.896 14.477 4.247 1.00 94.62 96 ILE A O 1
ATOM 729 N N . PRO A 1 97 ? 10.590 16.571 5.023 1.00 94.94 97 PRO A N 1
ATOM 730 C CA . PRO A 1 97 ? 10.203 17.093 3.713 1.00 94.94 97 PRO A CA 1
ATOM 731 C C . PRO A 1 97 ? 11.257 16.846 2.626 1.00 94.94 97 PRO A C 1
ATOM 733 O O . PRO A 1 97 ? 10.941 16.406 1.525 1.00 94.94 97 PRO A O 1
ATOM 736 N N . ILE A 1 98 ? 12.536 17.048 2.953 1.00 95.19 98 ILE A N 1
ATOM 737 C CA . ILE A 1 98 ? 13.652 16.865 2.016 1.00 95.19 98 ILE A CA 1
ATOM 738 C C . ILE A 1 98 ? 13.852 15.382 1.688 1.00 95.19 98 ILE A C 1
ATOM 740 O O . ILE A 1 98 ? 14.080 15.031 0.531 1.00 95.19 98 ILE A O 1
ATOM 744 N N . ALA A 1 99 ? 13.729 14.505 2.686 1.00 95.00 99 ALA A N 1
ATOM 745 C CA . ALA A 1 99 ? 13.803 13.061 2.490 1.00 95.00 99 ALA A CA 1
ATOM 746 C C . ALA A 1 99 ? 12.696 12.558 1.548 1.00 95.00 99 ALA A C 1
ATOM 748 O O . ALA A 1 99 ? 12.975 11.808 0.613 1.00 95.00 99 ALA A O 1
ATOM 749 N N . VAL A 1 100 ? 11.456 13.019 1.749 1.00 95.00 100 VAL A N 1
ATOM 750 C CA . VAL A 1 100 ? 10.317 12.687 0.881 1.00 95.00 100 VAL A CA 1
ATOM 751 C C . VAL A 1 100 ? 10.557 13.192 -0.536 1.00 95.00 100 VAL A C 1
ATOM 753 O O . VAL A 1 100 ? 10.437 12.401 -1.471 1.00 95.00 100 VAL A O 1
ATOM 756 N N . ILE A 1 101 ? 10.947 14.463 -0.706 1.00 93.50 101 ILE A N 1
ATOM 757 C CA . ILE A 1 101 ? 11.257 15.051 -2.021 1.00 93.50 101 ILE A CA 1
ATOM 758 C C . ILE A 1 101 ? 12.299 14.211 -2.757 1.00 93.50 101 ILE A C 1
ATOM 760 O O . ILE A 1 101 ? 12.115 13.923 -3.935 1.00 93.50 101 ILE A O 1
ATOM 764 N N . ARG A 1 102 ? 13.352 13.771 -2.062 1.00 92.12 102 ARG A N 1
ATOM 765 C CA . ARG A 1 102 ? 14.406 12.937 -2.644 1.00 92.12 102 ARG A CA 1
ATOM 766 C C . ARG A 1 102 ? 13.898 11.561 -3.076 1.00 92.12 102 ARG A C 1
ATOM 768 O O . ARG A 1 102 ? 14.209 11.123 -4.175 1.00 92.12 102 ARG A O 1
ATOM 775 N N . LEU A 1 103 ? 13.121 10.868 -2.239 1.00 90.56 103 LEU A N 1
ATOM 776 C CA . LEU A 1 103 ? 12.612 9.526 -2.576 1.00 90.56 103 LEU A CA 1
ATOM 777 C C . LEU A 1 103 ? 11.627 9.535 -3.746 1.00 90.56 103 LEU A C 1
ATOM 779 O O . LEU A 1 103 ? 11.436 8.522 -4.408 1.00 90.56 103 LEU A O 1
ATOM 783 N N . THR A 1 104 ? 10.993 10.674 -3.988 1.00 91.81 104 THR A N 1
ATOM 784 C CA . THR A 1 104 ? 9.957 10.855 -5.007 1.00 91.81 104 THR A CA 1
ATOM 785 C C . THR A 1 104 ? 10.383 11.882 -6.054 1.00 91.81 104 THR A C 1
ATOM 787 O O . THR A 1 104 ? 9.545 12.552 -6.666 1.00 91.81 104 THR A O 1
ATOM 790 N N . GLU A 1 105 ? 11.695 12.046 -6.222 1.00 90.44 105 GLU A N 1
ATOM 791 C CA . GLU A 1 105 ? 12.278 13.005 -7.145 1.00 90.44 105 GLU A CA 1
ATOM 792 C C . GLU A 1 105 ? 11.819 12.704 -8.574 1.00 90.44 105 GLU A C 1
ATOM 794 O O . GLU A 1 105 ? 11.827 11.563 -9.038 1.00 90.44 105 GLU A O 1
ATOM 799 N N . GLY A 1 106 ? 11.364 13.752 -9.260 1.00 86.38 106 GLY A N 1
ATOM 800 C CA . GLY A 1 106 ? 10.886 13.675 -10.635 1.00 86.38 106 GLY A CA 1
ATOM 801 C C . GLY A 1 106 ? 9.524 13.004 -10.827 1.00 86.38 106 GLY A C 1
ATOM 802 O O . GLY A 1 106 ? 9.033 13.037 -11.948 1.00 86.38 106 GLY A O 1
ATOM 803 N N . LEU A 1 107 ? 8.904 12.401 -9.804 1.00 90.69 107 LEU A N 1
ATOM 804 C CA . LEU A 1 107 ? 7.548 11.862 -9.948 1.00 90.69 107 LEU A CA 1
ATOM 805 C C . LEU A 1 107 ? 6.566 13.002 -10.228 1.00 90.69 107 LEU A C 1
ATOM 807 O O . LEU A 1 107 ? 6.585 14.031 -9.548 1.00 90.69 107 LEU A O 1
ATOM 811 N N . VAL A 1 108 ? 5.684 12.794 -11.202 1.00 89.25 108 VAL A N 1
ATOM 812 C CA . VAL A 1 108 ? 4.676 13.777 -11.608 1.00 89.25 108 VAL A CA 1
ATOM 813 C C . VAL A 1 108 ? 3.282 13.243 -11.262 1.00 89.25 108 VAL A C 1
ATOM 815 O O . VAL A 1 108 ? 2.904 12.199 -11.799 1.00 89.25 108 VAL A O 1
ATOM 818 N N . PRO A 1 109 ? 2.479 13.948 -10.435 1.00 88.50 109 PRO A N 1
ATOM 819 C CA . PRO A 1 109 ? 1.134 13.511 -10.041 1.00 88.50 109 PRO A CA 1
ATOM 820 C C . PRO A 1 109 ? 0.176 13.174 -11.195 1.00 88.50 109 PRO A C 1
ATOM 822 O O . PRO A 1 109 ? -0.757 12.396 -11.022 1.00 88.50 109 PRO A O 1
ATOM 825 N N . GLY A 1 110 ? 0.390 13.747 -12.385 1.00 85.94 110 GLY A N 1
ATOM 826 C CA . GLY A 1 110 ? -0.405 13.443 -13.581 1.00 85.94 110 GLY A CA 1
ATOM 827 C C . GLY A 1 110 ? -0.132 12.062 -14.187 1.00 85.94 110 GLY A C 1
ATOM 828 O O . GLY A 1 110 ? -1.030 11.485 -14.791 1.00 85.94 110 GLY A O 1
ATOM 829 N N . HIS A 1 111 ? 1.078 11.524 -14.009 1.00 89.56 111 HIS A N 1
ATOM 830 C CA . HIS A 1 111 ? 1.464 10.193 -14.492 1.00 89.56 111 HIS A CA 1
ATOM 831 C C . HIS A 1 111 ? 1.384 9.157 -13.366 1.00 89.56 111 HIS A C 1
ATOM 833 O O . HIS A 1 111 ? 0.808 8.085 -13.530 1.00 89.56 111 HIS A O 1
ATOM 839 N N . ILE A 1 112 ? 1.914 9.509 -12.192 1.00 95.56 112 ILE A N 1
ATOM 840 C CA . ILE A 1 112 ? 1.873 8.707 -10.970 1.00 95.56 112 ILE A CA 1
ATOM 841 C C . ILE A 1 112 ? 0.965 9.421 -9.97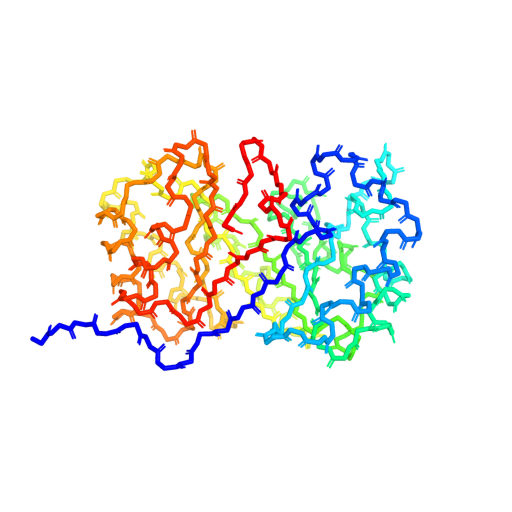7 1.00 95.56 112 ILE A C 1
ATOM 843 O O . ILE A 1 112 ? 1.374 10.343 -9.284 1.00 95.56 112 ILE A O 1
ATOM 847 N N . THR A 1 113 ? -0.290 8.997 -9.907 1.00 96.69 113 THR A N 1
ATOM 848 C CA . THR A 1 113 ? -1.342 9.737 -9.187 1.00 96.69 113 THR A CA 1
ATOM 849 C C . THR A 1 113 ? -1.307 9.571 -7.672 1.00 96.69 113 THR A C 1
ATOM 851 O O . THR A 1 113 ? -1.975 10.305 -6.942 1.00 96.69 113 THR A O 1
ATOM 854 N N . THR A 1 114 ? -0.610 8.552 -7.175 1.00 98.25 114 THR A N 1
ATOM 855 C CA . THR A 1 114 ? -0.676 8.139 -5.771 1.00 98.25 114 THR A CA 1
ATOM 856 C C . THR A 1 114 ? 0.684 7.639 -5.308 1.00 98.25 114 THR A C 1
ATOM 858 O O . THR A 1 114 ? 1.380 6.937 -6.043 1.00 98.25 114 THR A O 1
ATOM 861 N N . VAL A 1 115 ? 1.049 7.978 -4.074 1.00 97.94 115 VAL A N 1
ATOM 862 C CA . VAL A 1 115 ? 2.208 7.404 -3.387 1.00 97.94 115 VAL A CA 1
ATOM 863 C C . VAL A 1 115 ? 1.712 6.630 -2.174 1.00 97.94 115 VAL A C 1
ATOM 865 O O . VAL A 1 115 ? 1.003 7.164 -1.318 1.00 97.94 115 VAL A O 1
ATOM 868 N N . ARG A 1 116 ? 2.086 5.353 -2.118 1.00 98.56 116 ARG A N 1
ATOM 869 C CA . ARG A 1 116 ? 1.819 4.452 -1.000 1.00 98.56 116 ARG A CA 1
ATOM 870 C C . ARG A 1 116 ? 2.976 4.536 -0.013 1.00 98.56 116 ARG A C 1
ATOM 872 O O . ARG A 1 116 ? 4.136 4.419 -0.397 1.00 98.56 116 ARG A O 1
ATOM 879 N N . VAL A 1 117 ? 2.682 4.744 1.260 1.00 98.00 117 VAL A N 1
ATOM 880 C CA . VAL A 1 117 ? 3.676 4.812 2.333 1.00 98.00 117 VAL A CA 1
ATOM 881 C C . VAL A 1 117 ? 3.598 3.515 3.121 1.00 98.00 117 VAL A C 1
ATOM 883 O O . VAL A 1 117 ? 2.597 3.245 3.775 1.00 98.00 117 VAL A O 1
ATOM 886 N N . ALA A 1 118 ? 4.637 2.692 3.068 1.00 97.38 118 ALA A N 1
ATOM 887 C CA . ALA A 1 118 ? 4.744 1.513 3.917 1.00 97.38 118 ALA A CA 1
ATOM 888 C C . ALA A 1 118 ? 5.313 1.906 5.281 1.00 97.38 118 ALA A C 1
ATOM 890 O O . ALA A 1 118 ? 6.400 2.480 5.359 1.00 97.38 118 ALA A O 1
ATOM 891 N N . ALA A 1 119 ? 4.595 1.598 6.359 1.00 97.38 119 ALA A N 1
ATOM 892 C CA . ALA A 1 119 ? 5.022 1.922 7.712 1.00 97.38 119 ALA A CA 1
ATOM 893 C C . ALA A 1 119 ? 4.735 0.775 8.679 1.00 97.38 119 ALA A C 1
ATOM 895 O O . ALA A 1 119 ? 3.635 0.227 8.723 1.00 97.38 119 ALA A O 1
ATOM 896 N N . HIS A 1 120 ? 5.725 0.441 9.507 1.00 96.81 120 HIS A N 1
ATOM 897 C CA . HIS A 1 120 ? 5.485 -0.400 10.676 1.00 96.81 120 HIS A CA 1
ATOM 898 C C . HIS A 1 120 ? 4.507 0.302 11.626 1.00 96.81 120 HIS A C 1
ATOM 900 O O . HIS A 1 120 ? 4.609 1.517 11.813 1.00 96.81 120 HIS A O 1
ATOM 906 N N . TYR A 1 121 ? 3.598 -0.445 12.259 1.00 94.56 121 TYR A N 1
ATOM 907 C CA . TYR A 1 121 ? 2.531 0.153 13.067 1.00 94.56 121 TYR A CA 1
ATOM 908 C C . TYR A 1 121 ? 3.019 1.042 14.216 1.00 94.56 121 TYR A C 1
ATOM 910 O O . TYR A 1 121 ? 2.397 2.055 14.527 1.00 94.56 121 TYR A O 1
ATOM 918 N N . SER A 1 122 ? 4.187 0.737 14.780 1.00 93.00 122 SER A N 1
ATOM 919 C CA . SER A 1 122 ? 4.822 1.559 15.818 1.00 93.00 122 SER A CA 1
ATOM 920 C C . SER A 1 122 ? 5.339 2.920 15.330 1.00 93.00 122 SER A C 1
ATOM 922 O O . SER A 1 122 ? 5.665 3.769 16.152 1.00 93.00 122 SER A O 1
ATOM 924 N N . ASN A 1 123 ? 5.457 3.134 14.015 1.00 92.38 123 ASN A N 1
ATOM 925 C CA . ASN A 1 123 ? 6.076 4.325 13.418 1.00 92.38 123 ASN A CA 1
ATOM 926 C C . ASN A 1 123 ? 5.043 5.293 12.810 1.00 92.38 123 ASN A C 1
ATOM 928 O O . ASN A 1 123 ? 5.412 6.239 12.111 1.00 92.38 123 ASN A O 1
ATOM 932 N N . LEU A 1 124 ? 3.751 5.080 13.077 1.00 90.75 124 LEU A N 1
ATOM 933 C CA . LEU A 1 124 ? 2.653 5.874 12.518 1.00 90.75 124 LEU A CA 1
ATOM 934 C C . LEU A 1 124 ? 2.752 7.372 12.823 1.00 90.75 124 LEU A C 1
ATOM 936 O O . LEU A 1 124 ? 2.506 8.182 11.934 1.00 90.75 124 LEU A O 1
ATOM 940 N N . ALA A 1 125 ? 3.176 7.746 14.032 1.00 88.75 125 ALA A N 1
ATOM 941 C CA . ALA A 1 125 ? 3.292 9.152 14.429 1.00 88.75 125 ALA A CA 1
ATOM 942 C C . ALA A 1 125 ? 4.195 9.961 13.476 1.00 88.75 125 ALA A C 1
ATOM 944 O O . ALA A 1 125 ? 3.917 11.116 13.153 1.00 88.75 125 ALA A O 1
ATOM 945 N N . ALA A 1 126 ? 5.259 9.338 12.959 1.00 87.38 126 ALA A N 1
ATOM 946 C CA . ALA A 1 126 ? 6.169 9.986 12.021 1.00 87.38 126 ALA A CA 1
ATOM 947 C C . ALA A 1 126 ? 5.596 10.082 10.593 1.00 87.38 126 ALA A C 1
ATOM 949 O O . ALA A 1 126 ? 6.033 10.922 9.801 1.00 87.38 126 ALA A O 1
ATOM 950 N N . CYS A 1 127 ? 4.587 9.268 10.266 1.00 94.69 127 CYS A N 1
ATOM 951 C CA . CYS A 1 127 ? 3.960 9.242 8.947 1.00 94.69 127 CYS A CA 1
ATOM 952 C C . CYS A 1 127 ? 3.125 10.492 8.669 1.00 94.69 127 CYS A C 1
ATOM 954 O O . CYS A 1 127 ? 2.965 10.835 7.502 1.00 94.69 127 CYS A O 1
ATOM 956 N N . ARG A 1 128 ? 2.663 11.223 9.695 1.00 95.50 128 ARG A N 1
ATOM 957 C CA . ARG A 1 128 ? 1.896 12.467 9.513 1.00 95.50 128 ARG A CA 1
ATOM 958 C C . ARG A 1 128 ? 2.623 13.470 8.616 1.00 95.50 128 ARG A C 1
ATOM 960 O O . ARG A 1 128 ? 2.060 13.943 7.636 1.00 95.50 128 ARG A O 1
ATOM 967 N N . ASN A 1 129 ? 3.889 13.751 8.920 1.00 95.88 129 ASN A N 1
ATOM 968 C CA . ASN A 1 129 ? 4.686 14.714 8.155 1.00 95.88 129 ASN A CA 1
ATOM 969 C C . ASN A 1 129 ? 5.052 14.185 6.759 1.00 95.88 129 ASN A C 1
ATOM 971 O O . ASN A 1 129 ? 5.145 14.965 5.817 1.00 95.88 129 ASN A O 1
ATOM 975 N N . ILE A 1 130 ? 5.223 12.865 6.617 1.00 97.44 130 ILE A N 1
ATOM 976 C CA . ILE A 1 130 ? 5.462 12.221 5.317 1.00 97.44 130 ILE A CA 1
ATOM 977 C C . ILE A 1 130 ? 4.229 12.388 4.418 1.00 97.44 130 ILE A C 1
ATOM 979 O O . ILE A 1 130 ? 4.342 12.848 3.285 1.00 97.44 130 ILE A O 1
ATOM 983 N N . CYS A 1 131 ? 3.047 12.062 4.944 1.00 98.12 131 CYS A N 1
ATOM 984 C CA . CYS A 1 131 ? 1.776 12.170 4.234 1.00 98.12 131 CYS A CA 1
ATOM 985 C C . CYS A 1 131 ? 1.446 13.625 3.881 1.00 98.12 131 CYS A C 1
ATOM 987 O O . CYS A 1 131 ? 0.949 13.893 2.788 1.00 98.12 131 CYS A O 1
ATOM 989 N N . ALA A 1 132 ? 1.734 14.570 4.780 1.00 97.50 132 ALA A N 1
ATOM 990 C CA . ALA A 1 132 ? 1.520 15.990 4.526 1.00 97.50 132 ALA A CA 1
ATOM 991 C C . ALA A 1 132 ? 2.378 16.495 3.355 1.00 97.50 132 ALA A C 1
ATOM 993 O O . ALA A 1 132 ? 1.859 17.166 2.466 1.00 97.50 132 ALA A O 1
ATOM 994 N N . GLU A 1 133 ? 3.662 16.124 3.305 1.00 97.62 133 GLU A N 1
ATOM 995 C CA . GLU A 1 133 ? 4.553 16.533 2.211 1.00 97.62 133 GLU A CA 1
ATOM 996 C C . GLU A 1 133 ? 4.143 15.918 0.864 1.00 97.62 133 GLU A C 1
ATOM 998 O O . GLU A 1 133 ? 4.129 16.604 -0.158 1.00 97.62 133 GLU A O 1
ATOM 1003 N N . LEU A 1 134 ? 3.772 14.634 0.841 1.00 97.75 134 LEU A N 1
ATOM 1004 C CA . LEU A 1 134 ? 3.294 13.978 -0.382 1.00 97.75 134 LEU A CA 1
ATOM 1005 C C . LEU A 1 134 ? 2.028 14.653 -0.927 1.00 97.75 134 LEU A C 1
ATOM 1007 O O . LEU A 1 134 ? 1.948 14.937 -2.124 1.00 97.75 134 LEU A O 1
ATOM 1011 N N . SER A 1 135 ? 1.076 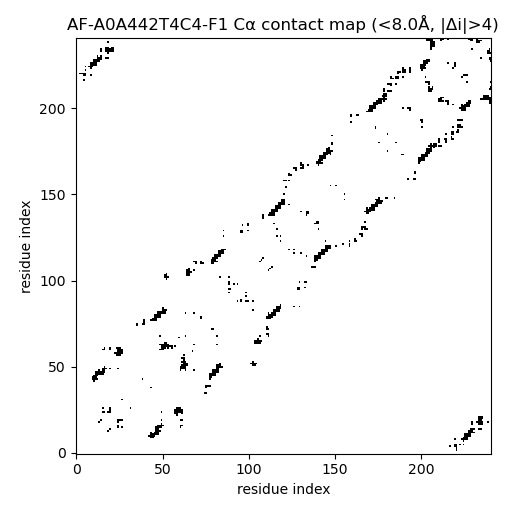14.956 -0.045 1.00 97.94 135 SER A N 1
ATOM 1012 C CA . SER A 1 135 ? -0.170 15.635 -0.406 1.00 97.94 135 SER A CA 1
ATOM 1013 C C . SER A 1 135 ? 0.067 17.075 -0.869 1.00 97.94 135 SER A C 1
ATOM 1015 O O . SER A 1 135 ? -0.472 17.481 -1.898 1.00 97.94 135 SER A O 1
ATOM 1017 N N . HIS A 1 136 ? 0.955 17.825 -0.205 1.00 97.12 136 HIS A N 1
ATOM 1018 C CA . HIS A 1 136 ? 1.360 19.170 -0.632 1.00 97.12 136 HIS A CA 1
ATOM 1019 C C . HIS A 1 136 ? 1.963 19.179 -2.046 1.00 97.12 136 HIS A C 1
ATOM 1021 O O . HIS A 1 136 ? 1.771 20.127 -2.806 1.00 97.12 136 HIS A O 1
ATOM 1027 N N . ARG A 1 137 ? 2.637 18.092 -2.435 1.00 95.62 137 ARG A N 1
ATOM 1028 C CA . ARG A 1 137 ? 3.189 17.896 -3.784 1.00 95.62 137 ARG A CA 1
ATOM 1029 C C . ARG A 1 137 ? 2.167 17.396 -4.811 1.00 95.62 137 ARG A C 1
ATOM 1031 O O . ARG A 1 137 ? 2.528 17.195 -5.967 1.00 95.62 137 ARG A O 1
ATOM 1038 N N . GLY A 1 138 ? 0.904 17.240 -4.419 1.00 96.94 138 GLY A N 1
ATOM 1039 C CA . GLY A 1 138 ? -0.215 16.918 -5.303 1.00 96.94 138 GLY A CA 1
ATOM 1040 C C . GLY A 1 138 ? -0.491 15.425 -5.478 1.00 96.94 138 GLY A C 1
ATOM 1041 O O . GLY A 1 138 ? -1.317 15.068 -6.317 1.00 96.94 138 GLY A O 1
ATOM 1042 N N . PHE A 1 139 ? 0.171 14.548 -4.720 1.00 98.00 139 PHE A N 1
ATOM 1043 C CA . PHE A 1 139 ? -0.129 13.117 -4.744 1.00 98.00 139 PHE A CA 1
ATOM 1044 C C . PHE A 1 139 ? -1.300 12.789 -3.824 1.00 98.00 139 PHE A C 1
ATOM 1046 O O . PHE A 1 139 ? -1.410 13.330 -2.724 1.00 98.00 139 PHE A O 1
ATOM 1053 N N . ARG A 1 140 ? -2.121 11.819 -4.231 1.00 98.31 140 ARG A N 1
ATOM 1054 C CA . ARG A 1 140 ? -2.943 11.083 -3.266 1.00 98.31 140 ARG A CA 1
ATOM 1055 C C . ARG A 1 140 ? -2.045 10.229 -2.381 1.00 98.31 140 ARG A C 1
ATOM 1057 O O . ARG A 1 140 ? -1.017 9.725 -2.849 1.00 98.31 140 ARG A O 1
ATOM 1064 N N . VAL A 1 141 ? -2.441 10.038 -1.131 1.00 98.56 141 VAL A N 1
ATOM 1065 C CA . VAL A 1 141 ? -1.618 9.353 -0.133 1.00 98.56 141 VAL A CA 1
ATOM 1066 C C . VAL A 1 141 ? -2.348 8.146 0.411 1.00 98.56 141 VAL A C 1
ATOM 1068 O O . VAL A 1 141 ? -3.415 8.258 1.006 1.00 98.56 141 VAL A O 1
ATOM 1071 N N . PHE A 1 142 ? -1.756 6.976 0.205 1.00 98.69 142 PHE A N 1
ATOM 1072 C CA . PHE A 1 142 ? -2.222 5.716 0.777 1.00 98.69 142 PHE A CA 1
ATOM 1073 C C . PHE A 1 142 ? -1.191 5.271 1.820 1.00 98.69 142 PHE A C 1
ATOM 1075 O O . PHE A 1 142 ? 0.009 5.431 1.600 1.00 98.69 142 PHE A O 1
ATOM 1082 N N . LEU A 1 143 ? -1.621 4.710 2.947 1.00 98.62 143 LEU A N 1
ATOM 1083 C CA . LEU A 1 143 ? -0.726 4.308 4.038 1.00 98.62 143 LEU A CA 1
ATOM 1084 C C . LEU A 1 143 ? -0.914 2.831 4.363 1.00 98.62 143 LEU A C 1
ATOM 1086 O O . LEU A 1 143 ? -1.968 2.427 4.840 1.00 98.62 143 LEU A O 1
ATOM 1090 N N . ASN A 1 144 ? 0.121 2.028 4.145 1.00 98.44 144 ASN A N 1
ATOM 1091 C CA . ASN A 1 144 ? 0.149 0.609 4.472 1.00 98.44 144 ASN A CA 1
ATOM 1092 C C . ASN A 1 144 ? 0.659 0.402 5.892 1.00 98.44 144 ASN A C 1
ATOM 1094 O O . ASN A 1 144 ? 1.854 0.535 6.169 1.00 98.44 144 ASN A O 1
ATOM 1098 N N . LEU A 1 145 ? -0.260 0.018 6.774 1.00 97.44 145 LEU A N 1
ATOM 1099 C CA . LEU A 1 145 ? 0.002 -0.290 8.164 1.00 97.44 145 LEU A CA 1
ATOM 1100 C C . LEU A 1 145 ? 0.476 -1.737 8.306 1.00 97.44 145 LEU A C 1
ATOM 1102 O O . LEU A 1 145 ? -0.310 -2.686 8.348 1.00 97.44 145 LEU A O 1
ATOM 1106 N N . MET A 1 146 ? 1.793 -1.902 8.338 1.00 96.75 146 MET A N 1
ATOM 1107 C CA . MET A 1 146 ? 2.451 -3.201 8.350 1.00 96.75 146 MET A CA 1
ATOM 1108 C C . MET A 1 146 ? 2.496 -3.821 9.746 1.00 96.75 146 MET A C 1
ATOM 1110 O O . MET A 1 146 ? 2.693 -3.128 10.746 1.00 96.75 146 MET A O 1
ATOM 1114 N N . GLN A 1 147 ? 2.418 -5.154 9.782 1.00 94.50 147 GLN A N 1
ATOM 1115 C CA . GLN A 1 147 ? 2.602 -5.990 10.981 1.00 94.50 147 GLN A CA 1
ATOM 1116 C C . GLN A 1 147 ? 1.628 -5.706 12.138 1.00 94.50 147 GLN A C 1
ATOM 1118 O O . GLN A 1 147 ? 1.865 -6.135 13.264 1.00 94.50 147 GLN A O 1
ATOM 1123 N N . ILE A 1 148 ? 0.496 -5.052 11.872 1.00 94.88 148 ILE A N 1
ATOM 1124 C CA . ILE A 1 148 ? -0.528 -4.766 12.889 1.00 94.88 148 ILE A CA 1
ATOM 1125 C C . ILE A 1 148 ? -1.180 -6.030 13.490 1.00 94.88 148 ILE A C 1
ATOM 1127 O O . ILE A 1 148 ? -1.790 -5.967 14.556 1.00 94.88 148 ILE A O 1
ATOM 1131 N N . ASP A 1 149 ? -1.000 -7.204 12.874 1.00 92.50 149 ASP A N 1
ATOM 1132 C CA . ASP A 1 149 ? -1.394 -8.495 13.466 1.00 92.50 149 ASP A CA 1
ATOM 1133 C C . ASP A 1 149 ? -0.724 -8.737 14.831 1.00 92.50 149 ASP A C 1
ATOM 1135 O O . ASP A 1 149 ? -1.330 -9.313 15.730 1.00 92.50 149 ASP A O 1
ATOM 1139 N N . ALA A 1 150 ? 0.508 -8.247 15.009 1.00 92.50 150 ALA A N 1
ATOM 1140 C CA . AL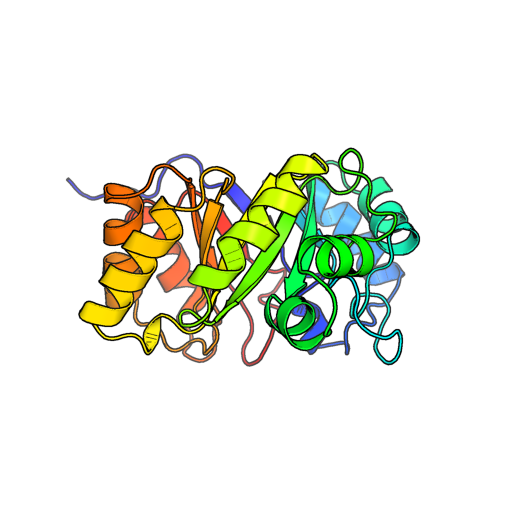A A 1 150 ? 1.264 -8.390 16.251 1.00 92.50 150 ALA A CA 1
ATOM 1141 C C . ALA A 1 150 ? 0.851 -7.384 17.342 1.00 92.50 150 ALA A C 1
ATOM 1143 O O . ALA A 1 150 ? 1.239 -7.552 18.498 1.00 92.50 150 ALA A O 1
ATOM 1144 N N . ALA A 1 151 ? 0.080 -6.351 16.989 1.00 94.56 151 ALA A N 1
ATOM 1145 C CA . ALA A 1 151 ? -0.307 -5.290 17.906 1.00 94.56 151 ALA A CA 1
ATOM 1146 C C . ALA A 1 151 ? -1.403 -5.756 18.878 1.00 94.56 151 ALA A C 1
ATOM 1148 O O . ALA A 1 151 ? -2.437 -6.301 18.478 1.00 94.56 151 ALA A O 1
ATOM 1149 N N . ASN A 1 152 ? -1.216 -5.478 20.167 1.00 95.50 152 ASN A N 1
ATOM 1150 C CA . ASN A 1 152 ? -2.250 -5.668 21.180 1.00 95.50 152 ASN A CA 1
ATOM 1151 C C . ASN A 1 152 ? -3.332 -4.570 21.105 1.00 95.50 152 ASN A C 1
ATOM 1153 O O . ASN A 1 152 ? -3.186 -3.570 20.404 1.00 95.50 152 ASN A O 1
ATOM 1157 N N . ALA A 1 153 ? -4.427 -4.725 21.855 1.00 95.62 153 ALA A N 1
ATOM 1158 C CA . ALA A 1 153 ? -5.561 -3.796 21.804 1.00 95.62 153 ALA A CA 1
ATOM 1159 C C . ALA A 1 153 ? -5.185 -2.328 22.102 1.00 95.62 153 ALA A C 1
ATOM 1161 O O . ALA A 1 153 ? -5.691 -1.419 21.448 1.00 95.62 153 ALA A O 1
ATOM 1162 N N . ALA A 1 154 ? -4.274 -2.080 23.051 1.00 96.81 154 ALA A N 1
ATOM 1163 C CA . ALA A 1 154 ? -3.830 -0.723 23.361 1.00 96.81 154 ALA A CA 1
ATOM 1164 C C . ALA A 1 154 ? -2.998 -0.126 22.216 1.00 96.81 154 ALA A C 1
ATOM 1166 O O . ALA A 1 154 ? -3.143 1.053 21.902 1.00 96.81 154 ALA A O 1
ATOM 1167 N N . GLU A 1 155 ? -2.163 -0.937 21.565 1.00 97.25 155 GLU A N 1
ATOM 1168 C CA . GLU A 1 155 ? -1.394 -0.523 20.387 1.00 97.25 155 GLU A CA 1
ATOM 1169 C C . GLU A 1 155 ? -2.292 -0.221 19.187 1.00 97.25 155 GLU A C 1
ATOM 1171 O O . GLU A 1 155 ? -2.077 0.783 18.512 1.00 97.25 155 GLU A O 1
ATOM 1176 N N . VAL A 1 156 ? -3.338 -1.018 18.960 1.00 97.38 156 VAL A N 1
ATOM 1177 C CA . VAL A 1 156 ? -4.334 -0.747 17.912 1.00 97.38 156 VAL A CA 1
ATOM 1178 C C . VAL A 1 156 ? -5.068 0.574 18.176 1.00 97.38 156 VAL A C 1
ATOM 1180 O O . VAL A 1 156 ? -5.200 1.391 17.266 1.00 97.38 156 VAL A O 1
ATOM 1183 N N . GLU A 1 157 ? -5.476 0.849 19.419 1.00 97.06 157 GLU A N 1
ATOM 1184 C CA . GLU A 1 157 ? -6.082 2.141 19.776 1.00 97.06 157 GLU A CA 1
ATOM 1185 C C . GLU A 1 157 ? -5.118 3.319 19.591 1.00 97.06 157 GLU A C 1
ATOM 1187 O O . GLU A 1 157 ? -5.542 4.406 19.195 1.00 97.06 157 GLU A O 1
ATOM 1192 N N . MET A 1 158 ? -3.823 3.130 19.862 1.00 96.62 158 MET A N 1
ATOM 1193 C CA . MET A 1 158 ? -2.812 4.144 19.555 1.00 96.62 158 MET A CA 1
ATOM 1194 C C . MET A 1 158 ? -2.714 4.373 18.046 1.00 96.62 158 MET A C 1
ATOM 1196 O O . MET A 1 158 ? -2.783 5.520 17.617 1.00 96.62 158 MET A O 1
ATOM 1200 N N . CYS A 1 159 ? -2.657 3.310 17.238 1.00 97.19 159 CYS A N 1
ATOM 1201 C CA . CYS A 1 159 ? -2.638 3.422 15.777 1.00 97.19 159 CYS A CA 1
ATOM 1202 C C . CYS A 1 159 ? -3.836 4.224 15.260 1.00 97.19 159 CYS A C 1
ATOM 1204 O O . CYS A 1 159 ? -3.677 5.121 14.438 1.00 97.19 159 CYS A O 1
ATOM 1206 N N . LEU A 1 160 ? -5.030 3.952 15.787 1.00 96.56 160 LEU A N 1
ATOM 1207 C CA . LEU A 1 160 ? -6.236 4.682 15.422 1.00 96.56 160 LEU A CA 1
ATOM 1208 C C . LEU A 1 160 ? -6.145 6.174 15.767 1.00 96.56 160 LEU A C 1
ATOM 1210 O O . LEU A 1 160 ? -6.540 7.018 14.963 1.00 96.56 160 LEU A O 1
ATOM 1214 N N . LYS A 1 161 ? -5.634 6.514 16.956 1.00 96.25 161 LYS A N 1
ATOM 1215 C CA . LYS A 1 161 ? -5.428 7.915 17.351 1.00 96.25 161 LYS A CA 1
ATOM 1216 C C . LYS A 1 161 ? -4.447 8.614 16.422 1.00 96.25 161 LYS A C 1
ATOM 1218 O O . LYS A 1 161 ? -4.742 9.729 16.010 1.00 96.25 161 LYS A O 1
ATOM 1223 N N . GLU A 1 162 ? -3.338 7.965 16.078 1.00 96.56 162 GLU A N 1
ATOM 1224 C CA . GLU A 1 162 ? -2.327 8.527 15.178 1.00 96.56 162 GLU A CA 1
ATOM 1225 C C . GLU A 1 162 ? -2.879 8.734 13.765 1.00 96.56 162 GLU A C 1
ATOM 1227 O O . GLU A 1 162 ? -2.721 9.815 13.208 1.00 96.56 162 GLU A O 1
ATOM 1232 N N . VAL A 1 163 ? -3.601 7.755 13.208 1.00 96.81 163 VAL A N 1
ATOM 1233 C CA . VAL A 1 163 ? -4.220 7.882 11.876 1.00 96.81 163 VAL A CA 1
ATOM 1234 C C . VAL A 1 163 ? -5.195 9.060 11.824 1.00 96.81 163 VAL A C 1
ATOM 1236 O O . VAL A 1 163 ? -5.190 9.808 10.853 1.00 96.81 163 VAL A O 1
ATOM 1239 N N . LYS A 1 164 ? -5.969 9.300 12.891 1.00 96.25 164 LYS A N 1
ATOM 1240 C CA . LYS A 1 164 ? -6.869 10.465 12.991 1.00 96.25 164 LYS A CA 1
ATOM 1241 C C . LYS A 1 164 ? -6.162 11.818 12.986 1.00 96.25 164 LYS A C 1
ATOM 1243 O O . LYS A 1 164 ? -6.833 12.830 12.850 1.00 96.25 164 LYS A O 1
ATOM 1248 N N . GLN A 1 165 ? -4.850 11.856 13.202 1.00 95.56 165 GLN A N 1
ATOM 1249 C CA . GLN A 1 165 ? -4.058 13.085 13.106 1.00 95.56 165 GLN A CA 1
ATOM 1250 C C . GLN A 1 165 ? -3.491 13.307 11.693 1.00 95.56 165 GLN A C 1
ATOM 1252 O O . GLN A 1 165 ? -2.773 14.288 11.479 1.00 95.56 165 GLN A O 1
ATOM 1257 N N . ILE A 1 166 ? -3.746 12.398 10.743 1.00 96.06 166 ILE A N 1
ATOM 1258 C CA . ILE A 1 166 ? -3.264 12.475 9.361 1.00 96.06 166 ILE A CA 1
ATOM 1259 C C . ILE A 1 166 ? -4.412 12.928 8.453 1.00 96.06 166 ILE A C 1
ATOM 1261 O O . ILE A 1 166 ? -5.072 12.120 7.809 1.00 96.06 166 ILE A O 1
ATOM 1265 N N . ASP A 1 167 ? -4.611 14.241 8.371 1.00 94.31 167 ASP A N 1
ATOM 1266 C CA . ASP A 1 167 ? -5.711 14.849 7.602 1.00 94.31 167 ASP A CA 1
ATOM 1267 C C . ASP A 1 167 ? -5.578 14.662 6.077 1.00 94.31 167 ASP A C 1
ATOM 1269 O O . ASP A 1 167 ? -6.519 14.898 5.326 1.00 94.31 167 ASP A O 1
ATOM 1273 N N . THR A 1 168 ? -4.395 14.267 5.599 1.00 96.81 168 THR A N 1
ATOM 1274 C CA . THR A 1 168 ? -4.080 14.129 4.168 1.00 96.81 168 THR A CA 1
ATOM 1275 C C . THR A 1 168 ? -4.141 12.692 3.657 1.00 96.81 168 THR A C 1
ATOM 1277 O O . THR A 1 168 ? -3.716 12.427 2.532 1.00 96.81 168 THR A O 1
ATOM 1280 N N . LEU A 1 169 ? -4.606 11.751 4.482 1.00 97.69 169 LEU A N 1
ATOM 1281 C CA . LEU A 1 169 ? -4.664 10.340 4.127 1.00 97.69 169 LEU A CA 1
ATOM 1282 C C . LEU A 1 169 ? -5.927 10.031 3.312 1.00 97.69 169 LEU A C 1
ATOM 1284 O O . LEU A 1 169 ? -7.034 10.224 3.800 1.00 97.69 169 LEU A O 1
ATOM 1288 N N . ASP A 1 170 ? -5.769 9.496 2.100 1.00 98.44 170 ASP A N 1
ATOM 1289 C CA . ASP A 1 170 ? -6.898 9.043 1.281 1.00 98.44 170 ASP A CA 1
ATOM 1290 C C . ASP A 1 170 ? -7.371 7.638 1.678 1.00 98.44 170 ASP A C 1
ATOM 1292 O O . ASP A 1 170 ? -8.571 7.387 1.741 1.00 98.44 170 ASP A O 1
ATOM 1296 N N . VAL A 1 171 ? -6.427 6.709 1.886 1.00 98.69 171 VAL A N 1
ATOM 1297 C CA . VAL A 1 171 ? -6.723 5.291 2.157 1.00 98.69 171 VAL A CA 1
ATOM 1298 C C . VAL A 1 171 ? -5.748 4.725 3.189 1.00 98.69 171 VAL A C 1
ATOM 1300 O O . VAL A 1 171 ? -4.530 4.781 2.995 1.00 98.69 171 VAL A O 1
ATOM 1303 N N . LEU A 1 172 ? -6.266 4.115 4.256 1.00 98.69 172 LEU A N 1
ATOM 1304 C CA . LEU A 1 172 ? -5.480 3.314 5.195 1.00 98.69 172 LEU A CA 1
ATOM 1305 C C . LEU A 1 172 ? -5.567 1.832 4.822 1.00 98.69 172 LEU A C 1
ATOM 1307 O O . LEU A 1 172 ? -6.643 1.247 4.843 1.00 98.69 172 LEU A O 1
ATOM 1311 N N . TYR A 1 173 ? -4.429 1.195 4.569 1.00 98.69 173 TYR A N 1
ATOM 1312 C CA . TYR A 1 173 ? -4.339 -0.243 4.339 1.00 98.69 173 TYR A CA 1
ATOM 1313 C C . TYR A 1 173 ? -3.946 -1.002 5.603 1.00 98.69 173 TYR A C 1
ATOM 1315 O O . TYR A 1 173 ? -2.907 -0.727 6.202 1.00 98.69 173 TYR A O 1
ATOM 1323 N N . ILE A 1 174 ? -4.709 -2.040 5.938 1.00 98.50 174 ILE A N 1
ATOM 1324 C CA . ILE A 1 174 ? -4.280 -3.090 6.864 1.00 98.50 174 ILE A CA 1
ATOM 1325 C C . ILE A 1 174 ? -3.483 -4.127 6.068 1.00 98.50 174 ILE A C 1
ATOM 1327 O O . ILE A 1 174 ? -4.021 -4.760 5.159 1.00 98.50 174 ILE A O 1
ATOM 1331 N N . ALA A 1 175 ? -2.196 -4.289 6.387 1.00 97.75 175 ALA A N 1
ATOM 1332 C CA . ALA A 1 175 ? -1.308 -5.191 5.658 1.00 97.75 175 ALA A CA 1
ATOM 1333 C C . ALA A 1 175 ? -0.926 -6.428 6.486 1.00 97.75 175 ALA A C 1
ATOM 1335 O O . ALA A 1 175 ? -0.242 -6.328 7.511 1.00 97.75 175 ALA A O 1
ATOM 1336 N N . ASP A 1 176 ? -1.294 -7.611 5.993 1.00 96.94 176 ASP A N 1
ATOM 1337 C CA . ASP A 1 176 ? -0.881 -8.912 6.527 1.00 96.94 176 ASP A CA 1
ATOM 1338 C C . ASP A 1 176 ? 0.540 -9.268 6.073 1.00 96.94 176 ASP A C 1
ATOM 1340 O O . ASP A 1 176 ? 0.772 -10.217 5.331 1.00 96.94 176 ASP A O 1
ATOM 1344 N N . SER A 1 177 ? 1.525 -8.479 6.507 1.00 92.06 177 SER A N 1
ATOM 1345 C CA . SER A 1 177 ? 2.917 -8.557 6.031 1.00 92.06 177 SER A CA 1
ATOM 1346 C C . SER A 1 177 ? 3.607 -9.911 6.265 1.00 92.06 177 SER A C 1
ATOM 1348 O O . SER A 1 177 ? 4.642 -10.191 5.653 1.00 92.06 177 SER A O 1
ATOM 1350 N N . PHE A 1 178 ? 3.079 -10.730 7.180 1.00 93.38 178 PHE A N 1
ATOM 1351 C CA . PHE A 1 178 ? 3.568 -12.081 7.460 1.00 93.38 178 PHE A CA 1
ATOM 1352 C C . PHE A 1 178 ? 2.658 -13.178 6.895 1.00 93.38 178 PHE A C 1
ATOM 1354 O O . PHE A 1 178 ? 3.024 -14.351 6.981 1.00 93.38 178 PHE A O 1
ATOM 1361 N N . GLY A 1 179 ? 1.523 -12.834 6.281 1.00 95.31 179 GLY A N 1
ATOM 1362 C CA . GLY A 1 179 ? 0.531 -13.792 5.789 1.00 95.31 179 GLY A CA 1
ATOM 1363 C C . GLY A 1 179 ? -0.019 -14.683 6.903 1.00 95.31 179 GLY A C 1
ATOM 1364 O O . GLY A 1 179 ? -0.244 -15.872 6.678 1.00 95.31 179 GLY A O 1
ATOM 1365 N N . SER A 1 180 ? -0.102 -14.162 8.131 1.00 94.69 180 SER A N 1
ATOM 1366 C CA . SER A 1 180 ? -0.455 -14.914 9.340 1.00 94.69 180 SER A CA 1
ATOM 1367 C C . SER A 1 180 ? -1.831 -14.578 9.896 1.00 94.69 180 SER A C 1
ATOM 1369 O O . SER A 1 180 ? -2.338 -15.355 10.716 1.00 94.69 180 SER A O 1
ATOM 1371 N N . MET A 1 181 ? -2.441 -13.474 9.451 1.00 96.69 181 MET A N 1
ATOM 1372 C CA . MET A 1 181 ? -3.728 -13.026 9.969 1.00 96.69 181 MET A CA 1
ATOM 1373 C C . MET A 1 181 ? -4.810 -14.066 9.686 1.00 96.69 181 MET A C 1
ATOM 1375 O O . MET A 1 181 ? -4.938 -14.612 8.588 1.00 96.69 181 MET A O 1
ATOM 1379 N N . LYS A 1 182 ? -5.636 -14.331 10.698 1.00 96.81 182 LYS A N 1
ATOM 1380 C CA . LYS A 1 182 ? -6.861 -15.120 10.530 1.00 96.81 182 LYS A CA 1
ATOM 1381 C C . LYS A 1 182 ? -7.998 -14.216 10.039 1.00 96.81 182 LYS A C 1
ATOM 1383 O O . LYS A 1 182 ? -8.043 -13.059 10.464 1.00 96.81 182 LYS A O 1
ATOM 1388 N N . PRO A 1 183 ? -8.996 -14.748 9.311 1.00 97.25 183 PRO A N 1
ATOM 1389 C CA . PRO A 1 183 ? -10.138 -13.956 8.841 1.00 97.25 183 PRO A CA 1
ATOM 1390 C C . PRO A 1 183 ? -10.859 -13.178 9.948 1.00 97.25 183 PRO A C 1
ATOM 1392 O O . PRO A 1 183 ? -11.268 -12.041 9.746 1.00 97.25 183 PRO A O 1
ATOM 1395 N N . THR A 1 184 ? -10.959 -13.748 11.154 1.00 97.00 184 THR A N 1
ATOM 1396 C CA . THR A 1 184 ? -11.571 -13.075 12.312 1.00 97.00 184 THR A CA 1
ATOM 1397 C C . THR A 1 184 ? -10.797 -11.835 12.754 1.00 97.00 184 THR A C 1
ATOM 1399 O O . THR A 1 184 ? -11.407 -10.846 13.142 1.00 97.00 184 THR A O 1
ATOM 1402 N N . ARG A 1 185 ? -9.460 -11.872 12.684 1.00 97.06 185 ARG A N 1
ATOM 1403 C CA . ARG A 1 185 ? -8.604 -10.731 13.027 1.00 97.06 185 ARG A CA 1
ATOM 1404 C C . ARG A 1 185 ? -8.677 -9.646 11.957 1.00 97.06 185 ARG A C 1
ATOM 1406 O O . ARG A 1 185 ? -8.696 -8.467 12.291 1.00 97.06 185 ARG A O 1
ATOM 1413 N N . VAL A 1 186 ? -8.775 -10.044 10.688 1.00 98.25 186 VAL A N 1
ATOM 1414 C CA . VAL A 1 186 ? -9.009 -9.110 9.579 1.00 98.25 186 VAL A CA 1
ATOM 1415 C C . VAL A 1 186 ? -10.342 -8.387 9.760 1.00 98.25 186 VAL A C 1
ATOM 1417 O O . VAL A 1 186 ? -10.362 -7.163 9.735 1.00 98.25 186 VAL A O 1
ATOM 1420 N N . GLN A 1 187 ? -11.434 -9.110 10.028 1.00 97.62 187 GLN A N 1
ATOM 1421 C CA . GLN A 1 187 ? -12.745 -8.496 10.279 1.00 97.62 187 GLN A CA 1
ATOM 1422 C C . GLN A 1 187 ? -12.715 -7.530 11.465 1.00 97.62 187 GLN A C 1
ATOM 1424 O O . GLN A 1 187 ? -13.251 -6.430 11.359 1.00 97.62 187 GLN A O 1
ATOM 1429 N N . GLU A 1 188 ? -12.077 -7.923 12.571 1.00 97.56 188 GLU A N 1
ATOM 1430 C CA . GLU A 1 188 ? -11.927 -7.080 13.761 1.00 97.56 188 GLU A CA 1
ATOM 1431 C C . GLU A 1 188 ? -11.216 -5.761 13.432 1.00 97.56 188 GLU A C 1
ATOM 1433 O O . GLU A 1 188 ? -11.745 -4.691 13.725 1.00 97.56 188 GLU A O 1
ATOM 1438 N N . LEU A 1 189 ? -10.039 -5.831 12.800 1.00 98.12 189 LEU A N 1
ATOM 1439 C CA . LEU A 1 189 ? -9.253 -4.647 12.463 1.00 98.12 189 LEU A CA 1
ATOM 1440 C C . LEU A 1 189 ? -9.975 -3.769 11.441 1.00 98.12 189 LEU A C 1
ATOM 1442 O O . LEU A 1 189 ? -10.132 -2.575 11.673 1.00 98.12 189 LEU A O 1
ATOM 1446 N N . ILE A 1 190 ? -10.443 -4.346 10.334 1.00 98.25 190 ILE A N 1
ATOM 1447 C CA . ILE A 1 190 ? -11.080 -3.581 9.258 1.00 98.25 190 ILE A CA 1
ATOM 1448 C C . ILE A 1 190 ? -12.336 -2.873 9.768 1.00 98.25 190 ILE A C 1
ATOM 1450 O O . ILE A 1 190 ? -12.440 -1.666 9.571 1.00 98.25 190 ILE A O 1
ATOM 1454 N N . SER A 1 191 ? -13.223 -3.570 10.491 1.00 97.62 191 SER A N 1
ATOM 1455 C CA . SER A 1 191 ? -14.447 -2.952 11.029 1.00 97.62 191 SER A CA 1
ATOM 1456 C C . SER A 1 191 ? -14.108 -1.819 12.002 1.00 97.62 191 SER A C 1
ATOM 1458 O O . SER A 1 191 ? -14.677 -0.737 11.927 1.00 97.62 191 SER A O 1
ATOM 1460 N N . LEU A 1 192 ? -13.123 -2.033 12.886 1.00 97.69 192 LEU A N 1
ATOM 1461 C CA . LEU A 1 192 ? -12.710 -1.031 13.870 1.00 97.69 192 LEU A CA 1
ATOM 1462 C C . LEU A 1 192 ? -12.209 0.264 13.221 1.00 97.69 192 LEU A C 1
ATOM 1464 O O . LEU A 1 192 ? -12.533 1.348 13.710 1.00 97.69 192 LEU A O 1
ATOM 1468 N N . PHE A 1 193 ? -11.384 0.159 12.175 1.00 97.94 193 PHE A N 1
ATOM 1469 C CA . PHE A 1 193 ? -10.887 1.332 11.461 1.00 97.94 193 PHE A CA 1
ATOM 1470 C C . PHE A 1 193 ? -11.995 1.960 10.609 1.00 97.94 193 PHE A C 1
ATOM 1472 O O . PHE A 1 193 ? -12.220 3.160 10.753 1.00 97.94 193 PHE A O 1
ATOM 1479 N N . ALA A 1 194 ? -12.734 1.169 9.824 1.00 96.62 194 ALA A N 1
ATOM 1480 C CA . ALA A 1 194 ? -13.825 1.648 8.967 1.00 96.62 194 ALA A CA 1
ATOM 1481 C C . ALA A 1 194 ? -14.900 2.424 9.747 1.00 96.62 194 ALA A C 1
ATOM 1483 O O . ALA A 1 194 ? -15.381 3.450 9.278 1.00 96.62 194 ALA A O 1
ATOM 1484 N N . ASP A 1 195 ? -15.225 1.996 10.969 1.00 97.00 195 ASP A N 1
ATOM 1485 C CA . ASP A 1 195 ? -16.227 2.661 11.809 1.00 97.00 195 ASP A CA 1
ATOM 1486 C C . ASP A 1 195 ? -15.739 3.982 12.425 1.00 97.00 195 ASP A C 1
ATOM 1488 O O . ASP A 1 195 ? -16.537 4.766 12.950 1.00 97.00 195 ASP A O 1
ATOM 1492 N N . ARG A 1 196 ? -14.421 4.215 12.478 1.00 97.31 196 ARG A N 1
ATOM 1493 C CA . ARG A 1 196 ? -13.841 5.248 13.350 1.00 97.31 196 ARG A CA 1
ATOM 1494 C C . ARG A 1 196 ? -12.968 6.264 12.639 1.00 97.31 196 ARG A C 1
ATOM 1496 O O . ARG A 1 196 ? -12.657 7.260 13.298 1.00 97.31 196 ARG A O 1
ATOM 1503 N N . ILE A 1 197 ? -12.567 6.055 11.389 1.00 97.00 197 ILE A N 1
ATOM 1504 C CA . ILE A 1 197 ? -11.792 7.025 10.602 1.00 97.00 197 ILE A CA 1
ATOM 1505 C C . ILE A 1 197 ? -12.542 7.415 9.326 1.00 97.00 197 ILE A C 1
ATOM 1507 O O . ILE A 1 197 ? -13.404 6.682 8.864 1.00 97.00 197 ILE A O 1
ATOM 1511 N N . GLU A 1 198 ? -12.215 8.585 8.783 1.00 96.06 198 GLU A N 1
ATOM 1512 C CA . GLU A 1 198 ? -12.793 9.080 7.527 1.00 96.06 198 GLU A CA 1
ATOM 1513 C C . GLU A 1 198 ? -12.124 8.533 6.250 1.00 96.06 198 GLU A C 1
ATOM 1515 O O . GLU A 1 198 ? -12.851 8.336 5.277 1.00 96.06 198 GLU A O 1
ATOM 1520 N N . PRO A 1 199 ? -10.793 8.280 6.202 1.00 97.44 199 PRO A N 1
ATOM 1521 C CA . PRO A 1 199 ? -10.161 7.673 5.032 1.00 97.44 199 PRO A CA 1
ATOM 1522 C C . PRO A 1 199 ? -10.776 6.321 4.665 1.00 97.44 199 PRO A C 1
ATOM 1524 O O . PRO A 1 199 ? -11.173 5.550 5.542 1.00 97.44 199 PRO A O 1
ATOM 1527 N N . ASP A 1 200 ? -10.761 6.002 3.371 1.00 97.94 200 ASP A N 1
ATOM 1528 C CA . ASP A 1 200 ? -11.129 4.676 2.875 1.00 97.94 200 ASP A CA 1
ATOM 1529 C C . ASP A 1 200 ? -10.250 3.595 3.528 1.00 97.94 200 ASP A C 1
ATOM 1531 O O . ASP A 1 200 ? -9.087 3.830 3.880 1.00 97.94 200 ASP A O 1
ATOM 1535 N N . ILE A 1 201 ? -10.774 2.371 3.625 1.00 98.38 201 ILE A N 1
ATOM 1536 C CA . ILE A 1 201 ? -10.023 1.233 4.160 1.00 98.38 201 ILE A CA 1
ATOM 1537 C C . ILE A 1 201 ? -9.607 0.286 3.039 1.00 98.38 201 ILE A C 1
ATOM 1539 O O . ILE A 1 201 ? -10.425 -0.153 2.229 1.00 98.38 201 ILE A O 1
ATOM 1543 N N . GLY A 1 202 ? -8.323 -0.054 3.030 1.00 98.44 202 GLY A N 1
ATOM 1544 C CA . GLY A 1 202 ? -7.728 -1.051 2.159 1.00 98.44 202 GLY A CA 1
ATOM 1545 C C . GLY A 1 202 ? -7.265 -2.297 2.910 1.00 98.44 202 GLY A C 1
ATOM 1546 O O . GLY A 1 202 ? -6.961 -2.255 4.106 1.00 98.44 202 GLY A O 1
ATOM 1547 N N . PHE A 1 203 ? -7.153 -3.414 2.199 1.00 98.69 203 PHE A N 1
ATOM 1548 C CA . PHE A 1 203 ? -6.521 -4.624 2.717 1.00 98.69 203 PHE A CA 1
ATOM 1549 C C . PHE A 1 203 ? -5.473 -5.173 1.749 1.00 98.69 203 PHE A C 1
ATOM 1551 O O . PHE A 1 203 ? -5.686 -5.228 0.538 1.00 98.69 203 PHE A O 1
ATOM 1558 N N . HIS A 1 204 ? -4.337 -5.590 2.311 1.00 98.62 204 HIS A N 1
ATOM 1559 C CA . HIS A 1 204 ? -3.244 -6.241 1.599 1.00 98.62 204 HIS A CA 1
ATOM 1560 C C . HIS A 1 204 ? -2.935 -7.591 2.254 1.00 98.62 204 HIS A C 1
ATOM 1562 O O . HIS A 1 204 ? -2.390 -7.637 3.361 1.00 98.62 204 HIS A O 1
ATOM 1568 N N . GLY A 1 205 ? -3.289 -8.683 1.574 1.00 97.81 205 GLY A N 1
ATOM 1569 C CA . GLY A 1 205 ? -3.116 -10.052 2.061 1.00 97.81 205 GLY A CA 1
ATOM 1570 C C . GLY A 1 205 ? -1.919 -10.768 1.437 1.00 97.81 205 GLY A C 1
ATOM 1571 O O . GLY A 1 205 ? -1.721 -10.691 0.225 1.00 97.81 205 GLY A O 1
ATOM 1572 N N . HIS A 1 206 ? -1.173 -11.513 2.258 1.00 97.62 206 HIS A N 1
ATOM 1573 C CA . HIS A 1 206 ? -0.179 -12.493 1.809 1.00 97.62 206 HIS A CA 1
ATOM 1574 C C . HIS A 1 206 ? -0.655 -13.921 2.076 1.00 97.62 206 HIS A C 1
ATOM 1576 O O . HIS A 1 206 ? -1.316 -14.191 3.080 1.00 97.62 206 HIS A O 1
ATOM 1582 N N . ASP A 1 207 ? -0.262 -14.862 1.219 1.00 97.19 207 ASP A N 1
ATOM 1583 C CA . ASP A 1 207 ? -0.832 -16.213 1.210 1.00 97.19 207 ASP A CA 1
ATOM 1584 C C . ASP A 1 207 ? -0.020 -17.259 1.989 1.00 97.19 207 ASP A C 1
ATOM 1586 O O . ASP A 1 207 ? -0.190 -18.462 1.819 1.00 97.19 207 ASP A O 1
ATOM 1590 N N . ASN A 1 208 ? 0.859 -16.836 2.905 1.00 96.06 208 ASN A N 1
ATOM 1591 C CA . ASN A 1 208 ? 1.761 -17.746 3.635 1.00 96.06 208 ASN A CA 1
ATOM 1592 C C . ASN A 1 208 ? 1.033 -18.842 4.438 1.00 96.06 208 ASN A C 1
ATOM 1594 O O . ASN A 1 208 ? 1.636 -19.858 4.788 1.00 96.06 208 ASN A O 1
ATOM 1598 N N . ARG A 1 209 ? -0.255 -18.646 4.737 1.00 95.50 209 ARG A N 1
ATOM 1599 C CA . ARG A 1 209 ? -1.132 -19.634 5.381 1.00 95.50 209 ARG A CA 1
ATOM 1600 C C . ARG A 1 209 ? -2.284 -20.129 4.496 1.00 95.50 209 ARG A C 1
ATOM 1602 O O . ARG A 1 209 ? -3.146 -20.837 5.014 1.00 95.50 209 ARG A O 1
ATOM 1609 N N . GLY A 1 210 ? -2.312 -19.779 3.210 1.00 96.25 210 GLY A N 1
ATOM 1610 C CA . GLY A 1 210 ? -3.427 -20.078 2.304 1.00 96.25 210 GLY A CA 1
ATOM 1611 C C . GLY A 1 210 ? -4.684 -19.253 2.598 1.00 96.25 210 GLY A C 1
ATOM 1612 O O . GLY A 1 210 ? -5.798 -19.719 2.357 1.00 96.25 210 GLY A O 1
ATOM 1613 N N . TYR A 1 211 ? -4.526 -18.086 3.236 1.00 96.81 211 TYR A N 1
ATOM 1614 C CA . TYR A 1 211 ? -5.634 -17.251 3.701 1.00 96.81 211 TYR A CA 1
ATOM 1615 C C . TYR A 1 211 ? -5.808 -15.944 2.927 1.00 96.81 211 TYR A C 1
ATOM 1617 O O . TYR A 1 211 ? -6.753 -15.222 3.235 1.00 96.81 211 TYR A O 1
ATOM 1625 N N . ALA A 1 212 ? -4.974 -15.620 1.935 1.00 97.44 212 ALA A N 1
ATOM 1626 C CA . ALA A 1 212 ? -5.014 -14.308 1.283 1.00 97.44 212 ALA A CA 1
ATOM 1627 C C . ALA A 1 212 ? -6.399 -14.000 0.693 1.00 97.44 212 ALA A C 1
ATOM 1629 O O . ALA A 1 212 ? -7.014 -12.998 1.058 1.00 97.44 212 ALA A O 1
ATOM 1630 N N . LEU A 1 213 ? -6.951 -14.919 -0.107 1.00 97.12 213 LEU A N 1
ATOM 1631 C CA . LEU A 1 213 ? -8.275 -14.754 -0.713 1.00 97.12 213 LEU A CA 1
ATOM 1632 C C . LEU A 1 213 ? -9.394 -14.624 0.328 1.00 97.12 213 LEU A C 1
ATOM 1634 O O . LEU A 1 213 ? -10.206 -13.702 0.258 1.00 97.12 213 LEU A O 1
ATOM 1638 N N . VAL A 1 214 ? -9.447 -15.530 1.311 1.00 97.75 214 VAL A N 1
ATOM 1639 C CA . VAL A 1 214 ? -10.504 -15.492 2.338 1.00 97.75 214 VAL A CA 1
ATOM 1640 C C . VAL A 1 214 ? -10.383 -14.253 3.226 1.00 97.75 214 VAL A C 1
ATOM 1642 O O . VAL A 1 214 ? -11.402 -13.693 3.621 1.00 97.75 214 VAL A O 1
ATOM 1645 N N . ASN A 1 215 ? -9.166 -13.780 3.497 1.00 98.31 215 ASN A N 1
ATOM 1646 C CA . ASN A 1 215 ? -8.926 -12.544 4.230 1.00 98.31 215 ASN A CA 1
ATOM 1647 C C . ASN A 1 215 ? -9.360 -11.318 3.420 1.00 98.31 215 ASN A C 1
ATOM 1649 O O . ASN A 1 215 ? -10.004 -10.439 3.980 1.00 98.31 215 ASN A O 1
ATOM 1653 N N . SER A 1 216 ? -9.098 -11.278 2.114 1.00 97.94 216 SER A N 1
ATOM 1654 C CA . SER A 1 216 ? -9.552 -10.190 1.238 1.00 97.94 216 SER A CA 1
ATOM 1655 C C . SER A 1 216 ? -11.077 -10.121 1.141 1.00 97.94 216 SER A C 1
ATOM 1657 O O . SER A 1 216 ? -11.657 -9.042 1.264 1.00 97.94 216 SER A O 1
ATOM 1659 N N . VAL A 1 217 ? -11.755 -11.269 1.034 1.00 96.88 217 VAL A N 1
ATOM 1660 C CA . VAL A 1 217 ? -13.227 -11.333 1.108 1.00 96.88 217 VAL A CA 1
ATOM 1661 C C . VAL A 1 217 ? -13.727 -10.872 2.480 1.00 96.88 217 VAL A C 1
ATOM 1663 O O . VAL A 1 217 ? -14.658 -10.072 2.566 1.00 96.88 217 VAL A O 1
ATOM 1666 N N . ALA A 1 218 ? -13.097 -11.338 3.560 1.00 97.31 218 ALA A N 1
ATOM 1667 C CA . ALA A 1 218 ? -13.456 -10.955 4.921 1.00 97.31 218 ALA A CA 1
ATOM 1668 C C . ALA A 1 218 ? -13.260 -9.452 5.180 1.00 97.31 218 ALA A C 1
ATOM 1670 O O . ALA A 1 218 ? -14.086 -8.848 5.861 1.00 97.31 218 ALA A O 1
ATOM 1671 N N . ALA A 1 219 ? -12.210 -8.848 4.618 1.00 98.12 219 ALA A N 1
ATOM 1672 C CA . ALA A 1 219 ? -11.966 -7.413 4.671 1.00 98.12 219 ALA A CA 1
ATOM 1673 C C . ALA A 1 219 ? -13.057 -6.635 3.928 1.00 98.12 219 ALA A C 1
ATOM 1675 O O . ALA A 1 219 ? -13.638 -5.713 4.495 1.00 98.12 219 ALA A O 1
ATOM 1676 N N . ALA A 1 220 ? -13.396 -7.036 2.699 1.00 96.94 220 ALA A N 1
ATOM 1677 C CA . ALA A 1 220 ? -14.458 -6.387 1.930 1.00 96.94 220 ALA A CA 1
ATOM 1678 C C . ALA A 1 220 ? -15.809 -6.434 2.669 1.00 96.94 220 ALA A C 1
ATOM 1680 O O . ALA A 1 220 ? -16.492 -5.421 2.796 1.00 96.94 220 ALA A O 1
ATOM 1681 N N . MET A 1 221 ? -16.166 -7.584 3.251 1.00 95.69 221 MET A N 1
ATOM 1682 C CA . MET A 1 221 ? -17.383 -7.735 4.068 1.00 95.69 221 MET A CA 1
ATOM 1683 C C . MET A 1 221 ? -17.374 -6.904 5.363 1.00 95.69 221 MET A C 1
ATOM 1685 O O . MET A 1 221 ? -18.439 -6.634 5.921 1.00 95.69 221 MET A O 1
ATOM 1689 N N . ALA A 1 222 ? -16.188 -6.546 5.858 1.00 96.56 222 ALA A N 1
ATOM 1690 C CA . ALA A 1 222 ? -15.987 -5.727 7.050 1.00 96.56 222 ALA A CA 1
ATOM 1691 C C . ALA A 1 222 ? -15.901 -4.220 6.742 1.00 96.56 222 ALA A C 1
ATOM 1693 O O . ALA A 1 222 ? -15.744 -3.429 7.668 1.00 96.56 222 ALA A O 1
ATOM 1694 N N . GLY A 1 223 ? -16.014 -3.816 5.470 1.00 95.69 223 GLY A N 1
ATOM 1695 C CA . GLY A 1 223 ? -16.035 -2.410 5.058 1.00 95.69 223 GLY A CA 1
ATOM 1696 C C . GLY A 1 223 ? -14.785 -1.918 4.326 1.00 95.69 223 GLY A C 1
ATOM 1697 O O . GLY A 1 223 ? -14.691 -0.725 4.053 1.00 95.69 223 GLY A O 1
ATOM 1698 N N . ALA A 1 224 ? -13.833 -2.792 3.978 1.00 97.69 224 ALA A N 1
ATOM 1699 C CA . ALA A 1 224 ? -12.738 -2.398 3.093 1.00 97.69 224 ALA A CA 1
ATOM 1700 C C . ALA A 1 224 ? -13.270 -2.102 1.682 1.00 97.69 224 ALA A C 1
ATOM 1702 O O . ALA A 1 224 ? -13.933 -2.940 1.068 1.00 97.69 224 ALA A O 1
ATOM 1703 N N . THR A 1 225 ? -12.947 -0.923 1.155 1.00 97.19 225 THR A N 1
ATOM 1704 C CA . THR A 1 225 ? -13.328 -0.470 -0.191 1.00 97.19 225 THR A CA 1
ATOM 1705 C C . THR A 1 225 ? -12.190 -0.615 -1.196 1.00 97.19 225 THR A C 1
ATOM 1707 O O . THR A 1 225 ? -12.412 -0.455 -2.398 1.00 97.19 225 THR A O 1
ATOM 1710 N N . TRP A 1 226 ? -10.984 -0.950 -0.728 1.00 98.38 226 TRP A N 1
ATOM 1711 C CA . TRP A 1 226 ? -9.826 -1.252 -1.560 1.00 98.38 226 TRP A CA 1
ATOM 1712 C C . TRP A 1 226 ? -9.221 -2.617 -1.227 1.00 98.38 226 TRP A C 1
ATOM 1714 O O . TRP A 1 226 ? -9.037 -2.960 -0.060 1.00 98.38 226 TRP A O 1
ATOM 1724 N N . ILE A 1 227 ? -8.866 -3.387 -2.252 1.00 98.31 227 ILE A N 1
ATOM 1725 C CA . ILE A 1 227 ? -8.215 -4.692 -2.103 1.00 98.31 227 ILE A CA 1
ATOM 1726 C C . ILE A 1 227 ? -7.000 -4.747 -3.024 1.00 98.31 227 ILE A C 1
ATOM 1728 O O . ILE A 1 227 ? -7.123 -4.533 -4.233 1.00 98.31 227 ILE A O 1
ATOM 1732 N N . ASP A 1 228 ? -5.843 -5.064 -2.446 1.00 98.56 228 ASP A N 1
ATOM 1733 C CA . ASP A 1 228 ? -4.651 -5.384 -3.224 1.00 98.56 228 ASP A CA 1
ATOM 1734 C C . ASP A 1 228 ? -4.704 -6.836 -3.719 1.00 98.56 228 ASP A C 1
ATOM 1736 O O . ASP A 1 228 ? -5.053 -7.754 -2.967 1.00 98.56 228 ASP A O 1
ATOM 1740 N N . CYS A 1 229 ? -4.284 -7.049 -4.962 1.00 97.44 229 CYS A N 1
ATOM 1741 C CA . CYS A 1 229 ? -4.153 -8.368 -5.581 1.00 97.44 229 CYS A CA 1
ATOM 1742 C C . CYS A 1 229 ? -2.942 -8.423 -6.514 1.00 97.44 229 CYS A C 1
ATOM 1744 O O . CYS A 1 229 ? -2.357 -7.388 -6.848 1.00 97.44 229 CYS A O 1
ATOM 1746 N N . THR A 1 230 ? -2.565 -9.620 -6.956 1.00 98.06 230 THR A N 1
ATOM 1747 C CA . THR A 1 230 ? -1.558 -9.785 -8.011 1.00 98.06 230 THR A CA 1
ATOM 1748 C C . THR A 1 230 ? -1.924 -10.885 -9.000 1.00 98.06 230 THR A C 1
ATOM 1750 O O . THR A 1 230 ? -2.611 -11.860 -8.691 1.00 98.06 230 THR A O 1
ATOM 1753 N N . MET A 1 231 ? -1.425 -10.760 -10.229 1.00 96.06 231 MET A N 1
ATOM 1754 C CA . MET A 1 231 ? -1.600 -11.774 -11.262 1.00 96.06 231 MET A CA 1
ATOM 1755 C C . MET A 1 231 ? -0.963 -13.093 -10.819 1.00 96.06 231 MET A C 1
ATOM 1757 O O . MET A 1 231 ? 0.228 -13.157 -10.513 1.00 96.06 231 MET A O 1
ATOM 1761 N N . GLY A 1 232 ? -1.770 -14.155 -10.776 1.00 93.88 232 GLY A N 1
ATOM 1762 C CA . GLY A 1 232 ? -1.323 -15.485 -10.357 1.00 93.88 232 GLY A CA 1
ATOM 1763 C C . GLY A 1 232 ? -0.843 -15.567 -8.902 1.00 93.88 232 GLY A C 1
ATOM 1764 O O . GLY A 1 232 ? -0.118 -16.505 -8.579 1.00 93.88 232 GLY A O 1
ATOM 1765 N N . GLY A 1 233 ? -1.195 -14.595 -8.051 1.00 95.69 233 GLY A N 1
ATOM 1766 C CA . GLY A 1 233 ? -0.763 -14.538 -6.654 1.00 95.69 233 GLY A CA 1
ATOM 1767 C C . GLY A 1 233 ? 0.720 -14.204 -6.472 1.00 95.69 233 GLY A C 1
ATOM 1768 O O . GLY A 1 233 ? 1.270 -14.444 -5.403 1.00 95.69 233 GLY A O 1
ATOM 1769 N N . MET A 1 234 ? 1.411 -13.666 -7.486 1.00 96.06 234 MET A N 1
ATOM 1770 C CA . MET A 1 234 ? 2.832 -13.307 -7.381 1.00 96.06 234 MET A CA 1
ATOM 1771 C C . MET A 1 234 ? 3.104 -12.337 -6.224 1.00 96.06 234 MET A C 1
ATOM 1773 O O . MET A 1 234 ? 2.447 -11.307 -6.104 1.00 96.06 234 MET A O 1
ATOM 1777 N N . GLY A 1 235 ? 4.122 -12.611 -5.411 1.00 94.31 235 GLY A N 1
ATOM 1778 C CA . GLY A 1 235 ? 4.435 -11.744 -4.281 1.00 94.31 235 GLY A CA 1
ATOM 1779 C C . GLY A 1 235 ? 5.439 -12.326 -3.306 1.00 94.31 235 GLY A C 1
ATOM 1780 O O . GLY A 1 235 ? 5.948 -13.428 -3.502 1.00 94.31 235 GLY A O 1
ATOM 1781 N N . ARG A 1 236 ? 5.741 -11.609 -2.223 1.00 92.31 236 ARG A N 1
ATOM 1782 C CA . ARG A 1 236 ? 6.637 -12.129 -1.181 1.00 92.31 236 ARG A CA 1
ATOM 1783 C C . ARG A 1 236 ? 6.118 -13.445 -0.581 1.00 92.31 236 ARG A C 1
ATOM 1785 O O . ARG A 1 236 ? 4.950 -13.571 -0.229 1.00 92.31 236 ARG A O 1
ATOM 1792 N N . GLY A 1 237 ? 7.029 -14.390 -0.340 1.00 92.44 237 GLY A N 1
ATOM 1793 C CA . GLY A 1 237 ? 6.698 -15.649 0.334 1.00 92.44 237 GLY A CA 1
ATOM 1794 C C . GLY A 1 237 ? 5.842 -16.555 -0.549 1.00 92.44 237 GLY A C 1
ATOM 1795 O O . GLY A 1 237 ? 6.205 -16.807 -1.695 1.00 92.44 237 GLY A O 1
ATOM 1796 N N . ALA A 1 238 ? 4.728 -17.052 -0.012 1.00 94.56 238 ALA A N 1
ATOM 1797 C CA . ALA A 1 238 ? 3.780 -17.871 -0.768 1.00 94.56 238 ALA A CA 1
ATOM 1798 C C . ALA A 1 238 ? 2.931 -17.060 -1.761 1.00 94.56 238 ALA A C 1
ATOM 1800 O O . ALA A 1 238 ? 2.207 -17.664 -2.543 1.00 94.56 238 ALA A O 1
ATOM 1801 N N . GLY A 1 239 ? 3.042 -15.727 -1.747 1.00 95.56 239 GLY A N 1
ATOM 1802 C CA . GLY A 1 239 ? 2.346 -14.855 -2.681 1.00 95.56 239 GLY A CA 1
ATOM 1803 C C . GLY A 1 239 ? 1.371 -13.890 -2.018 1.00 95.56 239 GLY A C 1
ATOM 1804 O O . GLY A 1 239 ? 1.416 -13.659 -0.805 1.00 95.56 239 GLY A O 1
ATOM 1805 N N . ASN A 1 240 ? 0.493 -13.336 -2.842 1.00 97.25 240 ASN A N 1
ATOM 1806 C CA . ASN A 1 240 ? -0.565 -12.391 -2.499 1.00 97.25 240 ASN A CA 1
ATOM 180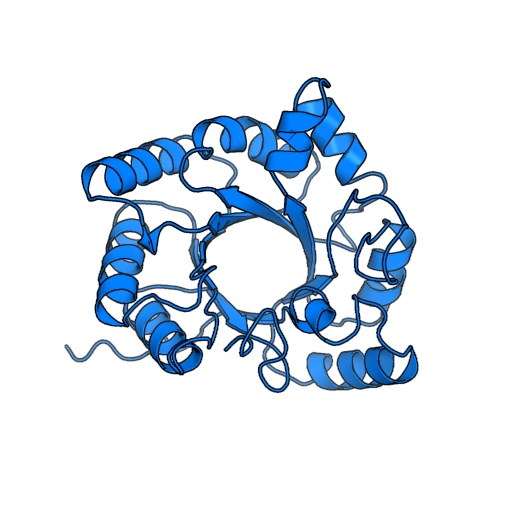7 C C . ASN A 1 240 ? -1.942 -12.949 -2.905 1.00 97.25 240 ASN A C 1
ATOM 1809 O O . ASN A 1 240 ? -2.029 -14.063 -3.420 1.00 97.25 240 ASN A O 1
ATOM 1813 N N . THR A 1 241 ? -3.003 -12.182 -2.620 1.00 95.19 241 THR A N 1
ATOM 1814 C CA . THR A 1 241 ? -4.377 -12.450 -3.089 1.00 95.19 241 THR A CA 1
ATOM 1815 C C . THR A 1 241 ? -4.452 -12.591 -4.604 1.00 95.19 241 THR A C 1
ATOM 1817 O O . THR A 1 241 ? -3.889 -11.707 -5.294 1.00 95.19 241 THR A O 1
#